Protein AF-0000000083541142 (afdb_homodimer)

Organism: Scyliorhinus torazame (NCBI:txid75743)

InterPro domains:
  IPR029058 Alpha/Beta hydrolase fold [G3DSA:3.40.50.1820] (1-110)
  IPR029058 Alpha/Beta hydrolase fold [SSF53474] (18-108)
  IPR052382 Mitochondrial ABHD10 acyl-protein thioesterase [PTHR16138] (1-111)

Radius of gyration: 18.17 Å; Cα contacts (8 Å, |Δi|>4): 364; chains: 2; bounding box: 51×53×47 Å

Sequence (226 aa):
VQKEIKTNGEWYIPNSHKDAGFYKIPYTFIKDAENYCLLHGAIPVTCPVRLIHGLKDEHIPWQISLKVAEVVISKDVDIILCKNSEHRMSDKDDIKLIVNLIDDLIDKLTKLAVQKEIKTNGEWYIPNSHKDAGFYKIPYTFIKDAENYCLLHGAIPVTCPVRLIHGLKDEHIPWQISLKVAEVVISKDVDIILCKNSEHRMSDKDDIKLIVNLIDDLIDKLTKLA

pLDDT: mean 72.2, std 20.35, range [25.8, 95.44]

Foldseek 3Di:
DPPPLPQLQFWFDQDPDPVGGGDGDGVCNLVVVVVDCPLVAAAADAAATEGEEECAAPRHHLCSLVSNQVRYPHPRYDYHYHDHAYRNLPDPVSVVVVVVVVVVSVVRSVVVD/DPPPLPQLQFWFDQDPDPVGGGDGDGVVNLVVVVVDCPLVAAAADAAATEGEEECAAPSHHLCSLVSNQVRYPHPRYDYHYHDHAYRNLPDPVSVVVVVVVVVVSVVRSVVVD

Nearest PDB structures (foldseek):
  6ny9-assembly1_B  TM=6.502E-01  e=1.593E-10  Mus musculus
  3llc-assembly1_A  TM=6.493E-01  e=3.562E-05  Allorhizobium ampelinum S4
  7q4j-assembly1_A  TM=6.351E-01  e=5.382E-04  Thermoanaerobacter thermohydrosulfuricus
  6eic-assembly1_C  TM=6.913E-01  e=3.011E-03  Mycobacterium tuberculosis H37Rv
  7q4h-assembly1_B  TM=6.414E-01  e=2.024E-03  Thermoanaerobacter thermohydrosulfuricus

Secondary structure (DSSP, 8-state):
-----------BEE-SSSS--EE---HHHHHHHHHSTTTTS-B---S-EEEEEETT-SSS-THHHHHHHHHBS-S-EEEEEETT--SS--SHHHHHHHHHHHHHHHHHHHHH-/-----------BEE-SS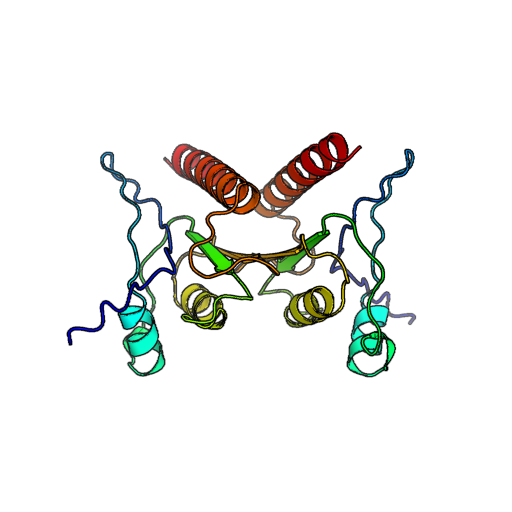SS--EE---HHHHHHHHHSGGGGS-B---S-EEEEEETT-SSS-THHHHHHHHHBS-S-EEEEEETT--TT--SHHHHHHHHHHHHHHHHHHHHH-

Structure (mmCIF, N/CA/C/O backbone):
data_AF-0000000083541142-model_v1
#
loop_
_entity.id
_entity.type
_entity.pdbx_description
1 polymer 'Peptidase S9 prolyl oligopeptidase catalytic domain-containing protein'
#
loop_
_atom_site.group_PDB
_atom_site.id
_atom_site.type_symbol
_atom_site.label_atom_id
_atom_site.label_alt_id
_atom_site.label_comp_id
_atom_site.label_asym_id
_atom_site.label_entity_id
_atom_site.label_seq_id
_atom_site.pdbx_PDB_ins_code
_atom_site.Cartn_x
_atom_site.Cartn_y
_atom_site.Cartn_z
_atom_site.occupancy
_atom_site.B_iso_or_equiv
_atom_site.auth_seq_id
_atom_site.auth_comp_id
_atom_site.auth_asym_id
_atom_site.auth_atom_id
_atom_site.pdbx_PDB_model_num
ATOM 1 N N . VAL A 1 1 ? -24.078 -27.703 4.691 1 25.8 1 VAL A N 1
ATOM 2 C CA . VAL A 1 1 ? -24.062 -26.297 4.293 1 25.8 1 VAL A CA 1
ATOM 3 C C . VAL A 1 1 ? -22.641 -25.891 3.91 1 25.8 1 VAL A C 1
ATOM 5 O O . VAL A 1 1 ? -21.75 -25.906 4.746 1 25.8 1 VAL A O 1
ATOM 8 N N . GLN A 1 2 ? -22.062 -26.109 2.639 1 26.56 2 GLN A N 1
ATOM 9 C CA . GLN A 1 2 ? -20.734 -25.953 2.045 1 26.56 2 GLN A CA 1
ATOM 10 C C . GLN A 1 2 ? -20.328 -24.484 2.002 1 26.56 2 GLN A C 1
ATOM 12 O O . GLN A 1 2 ? -20.984 -23.672 1.354 1 26.56 2 GLN A O 1
ATOM 17 N N . LYS A 1 3 ? -20 -24.016 3.146 1 31.12 3 LYS A N 1
ATOM 18 C CA . LYS A 1 3 ? -19.641 -22.609 3.33 1 31.12 3 LYS A CA 1
ATOM 19 C C . LYS A 1 3 ? -18.672 -22.141 2.25 1 31.12 3 LYS A C 1
ATOM 21 O O . LYS A 1 3 ? -17.594 -22.719 2.082 1 31.12 3 LYS A O 1
ATOM 26 N N . GLU A 1 4 ? -19.203 -21.625 1.204 1 31.72 4 GLU A N 1
ATOM 27 C CA . GLU A 1 4 ? -18.484 -20.969 0.122 1 31.72 4 GLU A CA 1
ATOM 28 C C . GLU A 1 4 ? -17.469 -19.953 0.667 1 31.72 4 GLU A C 1
ATOM 30 O O . GLU A 1 4 ? -17.844 -18.953 1.276 1 31.72 4 GLU A O 1
ATOM 35 N N . ILE A 1 5 ? -16.484 -20.438 1.33 1 33.25 5 ILE A N 1
ATOM 36 C CA . ILE A 1 5 ? -15.414 -19.531 1.713 1 33.25 5 ILE A CA 1
ATOM 37 C C . ILE A 1 5 ? -15.039 -18.656 0.525 1 33.25 5 ILE A C 1
ATOM 39 O O . ILE A 1 5 ? -14.508 -19.141 -0.475 1 33.25 5 ILE A O 1
ATOM 43 N N . LYS A 1 6 ? -15.82 -17.703 0.133 1 35.28 6 LYS A N 1
ATOM 44 C CA . LYS A 1 6 ? -15.508 -16.656 -0.837 1 35.28 6 LYS A CA 1
ATOM 45 C C . LYS A 1 6 ? -14.164 -16 -0.527 1 35.28 6 LYS A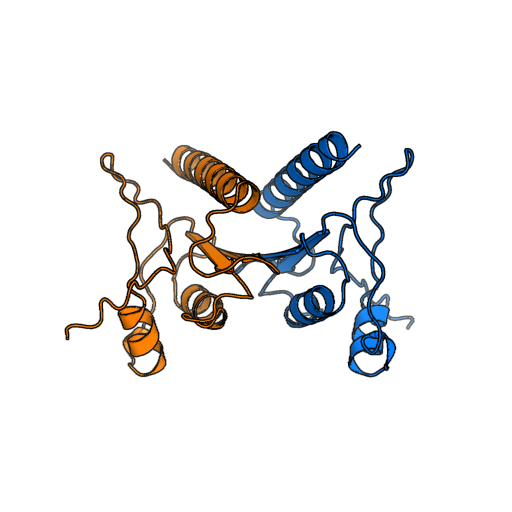 C 1
ATOM 47 O O . LYS A 1 6 ? -14 -15.375 0.521 1 35.28 6 LYS A O 1
ATOM 52 N N . THR A 1 7 ? -13.062 -16.703 -0.798 1 41.06 7 THR A N 1
ATOM 53 C CA . THR A 1 7 ? -11.688 -16.25 -0.604 1 41.06 7 THR A CA 1
ATOM 54 C C . THR A 1 7 ? -11.414 -14.977 -1.393 1 41.06 7 THR A C 1
ATOM 56 O O . THR A 1 7 ? -11.328 -15.008 -2.623 1 41.06 7 THR A O 1
ATOM 59 N N . ASN A 1 8 ? -12.062 -13.891 -1.048 1 42.62 8 ASN A N 1
ATOM 60 C CA . ASN A 1 8 ? -12.133 -12.664 -1.831 1 42.62 8 ASN A CA 1
ATOM 61 C C . ASN A 1 8 ? -10.781 -11.961 -1.893 1 42.62 8 ASN A C 1
ATOM 63 O O . ASN A 1 8 ? -10.672 -10.867 -2.438 1 42.62 8 ASN A O 1
ATOM 67 N N . GLY A 1 9 ? -9.844 -12.211 -0.994 1 40.19 9 GLY A N 1
ATOM 68 C CA . GLY A 1 9 ? -8.648 -11.422 -1.21 1 40.19 9 GLY A CA 1
ATOM 69 C C . GLY A 1 9 ? -7.918 -11.773 -2.492 1 40.19 9 GLY A C 1
ATOM 70 O O . GLY A 1 9 ? -7.57 -12.938 -2.713 1 40.19 9 GLY A O 1
ATOM 71 N N . GLU A 1 10 ? -8.266 -11.188 -3.607 1 44.69 10 GLU A N 1
ATOM 72 C CA . GLU A 1 10 ? -7.645 -11.508 -4.891 1 44.69 10 GLU A CA 1
ATOM 73 C C . GLU A 1 10 ? -6.223 -10.969 -4.969 1 44.69 10 GLU A C 1
ATOM 75 O O . GLU A 1 10 ? -5.953 -9.844 -4.527 1 44.69 10 GLU A O 1
ATOM 80 N N . TRP A 1 11 ? -5.195 -11.836 -4.859 1 47.84 11 TRP A N 1
ATOM 81 C CA . TRP A 1 11 ? -3.842 -11.461 -5.242 1 47.84 11 TRP A CA 1
ATOM 82 C C . TRP A 1 11 ? -3.611 -11.688 -6.73 1 47.84 11 TRP A C 1
ATOM 84 O O . TRP A 1 11 ? -4.027 -12.711 -7.277 1 47.84 11 TRP A O 1
ATOM 94 N N . TYR A 1 12 ? -3.365 -10.539 -7.418 1 48.62 12 TYR A N 1
ATOM 95 C CA . TYR A 1 12 ? -3.156 -10.633 -8.859 1 48.62 12 TYR A CA 1
ATOM 96 C C . TYR A 1 12 ? -1.669 -10.641 -9.195 1 48.62 12 TYR A C 1
ATOM 98 O O . TYR A 1 12 ? -0.915 -9.789 -8.719 1 48.62 12 TYR A O 1
ATOM 106 N N . ILE A 1 13 ? -1.197 -11.805 -9.562 1 48 13 ILE A N 1
ATOM 107 C CA . ILE A 1 13 ? 0.15 -11.867 -10.117 1 48 13 ILE A CA 1
ATOM 108 C C . ILE A 1 13 ? 0.076 -12.016 -11.633 1 48 13 ILE A C 1
ATOM 110 O O . ILE A 1 13 ? -0.493 -12.984 -12.148 1 48 13 ILE A O 1
ATOM 114 N N . PRO A 1 14 ? 0.468 -10.859 -12.359 1 50.22 14 PRO A N 1
ATOM 115 C CA . PRO A 1 14 ? 0.473 -11 -13.812 1 50.22 14 PRO A CA 1
ATOM 116 C C . PRO A 1 14 ? 1.423 -12.094 -14.297 1 50.22 14 PRO A C 1
ATOM 118 O O . PRO A 1 14 ? 2.479 -12.312 -13.695 1 50.22 14 PRO A O 1
ATOM 121 N N . ASN A 1 15 ? 0.786 -13.055 -14.953 1 47.41 15 ASN A N 1
ATOM 122 C CA . ASN A 1 15 ? 1.633 -14.078 -15.57 1 47.41 15 ASN A CA 1
ATOM 123 C C . ASN A 1 15 ? 2.027 -13.688 -16.984 1 47.41 15 ASN A C 1
ATOM 125 O O . ASN A 1 15 ? 1.317 -12.93 -17.656 1 47.41 15 ASN A O 1
ATOM 129 N N . SER A 1 16 ? 3.326 -13.664 -17.25 1 44.91 16 SER A N 1
ATOM 130 C CA . SER A 1 16 ? 3.922 -13.305 -18.547 1 44.91 16 SER A CA 1
ATOM 131 C C . SER A 1 16 ? 3.201 -13.992 -19.703 1 44.91 16 SER A C 1
ATOM 133 O O . SER A 1 16 ? 3.418 -13.648 -20.859 1 44.91 16 SER A O 1
ATOM 135 N N . HIS A 1 17 ? 2.623 -15.086 -19.516 1 44.34 17 HIS A N 1
ATOM 136 C CA . HIS A 1 17 ? 2.189 -15.742 -20.734 1 44.34 17 HIS A CA 1
ATOM 137 C C . HIS A 1 17 ? 0.929 -15.094 -21.297 1 44.34 17 HIS A C 1
ATOM 139 O O . HIS A 1 17 ? 0.159 -14.484 -20.547 1 44.34 17 HIS A O 1
ATOM 145 N N . LYS A 1 18 ? 0.799 -15.016 -22.703 1 46.34 18 LYS A N 1
ATOM 146 C CA . LYS A 1 18 ? -0.238 -14.5 -23.594 1 46.34 18 LYS A CA 1
ATOM 147 C C . LYS A 1 18 ? -1.616 -14.602 -22.953 1 46.34 18 LYS A C 1
ATOM 149 O O . LYS A 1 18 ? -2.447 -13.703 -23.094 1 46.34 18 LYS A O 1
ATOM 154 N N . ASP A 1 19 ? -2.072 -15.625 -22.516 1 44 19 ASP A N 1
ATOM 155 C CA . ASP A 1 19 ? -3.334 -15.859 -21.812 1 44 19 ASP A CA 1
ATOM 156 C C . ASP A 1 19 ? -3.236 -15.445 -20.344 1 44 19 ASP A C 1
ATOM 158 O O . ASP A 1 19 ? -3.125 -16.297 -19.469 1 44 19 ASP A O 1
ATOM 162 N N . ALA A 1 20 ? -2.6 -14.406 -20.047 1 47.41 20 ALA A N 1
ATOM 163 C CA . ALA A 1 20 ? -1.908 -13.977 -18.828 1 47.41 20 ALA A CA 1
ATOM 164 C C . ALA A 1 20 ? -2.895 -13.758 -17.688 1 47.41 20 ALA A C 1
ATOM 166 O O . ALA A 1 20 ? -3.605 -12.75 -17.656 1 47.41 20 ALA A O 1
ATOM 167 N N . GLY A 1 21 ? -3.52 -14.742 -17.297 1 47.22 21 GLY A N 1
ATOM 168 C CA . GLY A 1 21 ? -4.414 -14.734 -16.156 1 47.22 21 GLY A CA 1
ATOM 169 C C . GLY A 1 21 ? -3.703 -14.43 -14.844 1 47.22 21 GLY A C 1
ATOM 170 O O . GLY A 1 21 ? -2.477 -14.305 -14.812 1 47.22 21 GLY A O 1
ATOM 171 N N . PHE A 1 22 ? -4.34 -13.703 -14.016 1 50.22 22 PHE A N 1
ATOM 172 C CA . PHE A 1 22 ? -3.895 -13.461 -12.648 1 50.22 22 PHE A CA 1
ATOM 173 C C . PHE A 1 22 ? -3.938 -14.742 -11.836 1 50.22 22 PHE A C 1
ATOM 175 O O . PHE A 1 22 ? -4.805 -15.594 -12.047 1 50.22 22 PHE A O 1
ATOM 182 N N . TYR A 1 23 ? -2.717 -15.25 -11.422 1 48.31 23 TYR A N 1
ATOM 183 C CA . TYR A 1 23 ? -2.75 -16.359 -10.477 1 48.31 23 TYR A CA 1
ATOM 184 C C . TYR A 1 23 ? -3.322 -15.922 -9.133 1 48.31 23 TYR A C 1
ATOM 186 O O . TYR A 1 23 ? -2.936 -14.875 -8.602 1 48.31 23 TYR A O 1
ATOM 194 N N . LYS A 1 24 ? -4.465 -16.391 -8.875 1 53.22 24 LYS A N 1
ATOM 195 C CA . LYS A 1 24 ? -5.086 -16.125 -7.582 1 53.22 24 LYS A CA 1
ATOM 196 C C . LYS A 1 24 ? -4.551 -17.078 -6.516 1 53.22 24 LYS A C 1
ATOM 198 O O . LYS A 1 24 ? -4.43 -18.281 -6.75 1 53.22 24 LYS A O 1
ATOM 203 N N . ILE A 1 25 ? -3.818 -16.594 -5.555 1 57.03 25 ILE A N 1
ATOM 204 C CA . ILE A 1 25 ? -3.422 -17.422 -4.422 1 57.03 25 ILE A CA 1
ATOM 205 C C . ILE A 1 25 ? -4.594 -17.562 -3.453 1 57.03 25 ILE A C 1
ATOM 207 O O . ILE A 1 25 ? -5.082 -16.578 -2.91 1 57.03 25 ILE A O 1
ATOM 211 N N . PRO A 1 26 ? -5.137 -18.75 -3.43 1 56.12 26 PRO A N 1
ATOM 212 C CA . PRO A 1 26 ? -6.254 -18.938 -2.5 1 56.12 26 PRO A CA 1
ATOM 213 C C . PRO A 1 26 ? -5.871 -18.625 -1.053 1 56.12 26 PRO A C 1
ATOM 215 O O . PRO A 1 26 ? -4.734 -18.875 -0.646 1 56.12 26 PRO A O 1
ATOM 218 N N . TYR A 1 27 ? -6.859 -18.078 -0.339 1 58.72 27 TYR A N 1
ATOM 219 C CA . TYR A 1 27 ? -6.684 -17.766 1.075 1 58.72 27 TYR A CA 1
ATOM 220 C C . TYR A 1 27 ? -6.273 -19.016 1.859 1 58.72 27 TYR A C 1
ATOM 222 O O . TYR A 1 27 ? -5.426 -18.938 2.75 1 58.72 27 TYR A O 1
ATOM 230 N N . THR A 1 28 ? -6.977 -20.109 1.521 1 60.06 28 THR A N 1
ATOM 231 C CA . THR A 1 28 ? -6.645 -21.344 2.223 1 60.06 28 THR A CA 1
ATOM 232 C C . THR A 1 28 ? -5.152 -21.641 2.117 1 60.06 28 THR A C 1
ATOM 234 O O . THR A 1 28 ? -4.559 -22.203 3.041 1 60.06 28 THR A O 1
ATOM 237 N N . PHE A 1 29 ? -4.676 -21.328 0.965 1 60.31 29 PHE A N 1
ATOM 238 C CA . PHE A 1 29 ? -3.244 -21.531 0.779 1 60.31 29 PHE A CA 1
ATOM 239 C C . PHE A 1 29 ? -2.445 -20.703 1.776 1 60.31 29 PHE A C 1
ATOM 241 O O . PHE A 1 29 ? -1.469 -21.188 2.352 1 60.31 29 PHE A O 1
ATOM 248 N N . ILE A 1 30 ? -2.986 -19.562 1.962 1 58.91 30 ILE A N 1
ATOM 249 C CA . ILE A 1 30 ? -2.281 -18.641 2.85 1 58.91 30 ILE A CA 1
ATOM 250 C C . ILE A 1 30 ? -2.459 -19.094 4.301 1 58.91 30 ILE A C 1
ATOM 252 O O . ILE A 1 30 ? -1.504 -19.094 5.078 1 58.91 30 ILE A O 1
ATOM 256 N N . LYS A 1 31 ? -3.664 -19.406 4.668 1 58.97 31 LYS A N 1
ATOM 257 C CA . LYS A 1 31 ? -3.93 -19.875 6.02 1 58.97 31 LYS A CA 1
ATOM 258 C C . LYS A 1 31 ? -3.104 -21.125 6.336 1 58.97 31 LYS A C 1
ATOM 260 O O . LYS A 1 31 ? -2.559 -21.25 7.434 1 58.97 31 LYS A O 1
ATOM 265 N N . ASP A 1 32 ? -3.361 -21.969 5.379 1 56.78 32 ASP A N 1
ATOM 266 C CA . ASP A 1 32 ? -2.588 -23.188 5.559 1 56.78 32 ASP A CA 1
ATOM 267 C C . ASP A 1 32 ? -1.093 -22.891 5.629 1 56.78 32 ASP A C 1
ATOM 269 O O . ASP A 1 32 ? -0.354 -23.562 6.355 1 56.78 32 ASP A O 1
ATOM 273 N N . ALA A 1 33 ? -0.732 -21.875 4.855 1 52.5 33 ALA A N 1
ATOM 274 C CA . ALA A 1 33 ? 0.677 -21.484 4.887 1 52.5 33 ALA A CA 1
ATOM 275 C C . ALA A 1 33 ? 1.074 -20.969 6.266 1 52.5 33 ALA A C 1
ATOM 277 O O . ALA A 1 33 ? 2.199 -21.203 6.723 1 52.5 33 ALA A O 1
ATOM 278 N N . GLU A 1 34 ? 0.205 -20.188 6.871 1 52.06 34 GLU A N 1
ATOM 279 C CA . GLU A 1 34 ? 0.498 -19.734 8.227 1 52.06 34 GLU A CA 1
ATOM 280 C C . GLU A 1 34 ? 0.737 -20.922 9.164 1 52.06 34 GLU A C 1
ATOM 282 O O . GLU A 1 34 ? 1.579 -20.844 10.062 1 52.06 34 GLU A O 1
ATOM 287 N N . ASN A 1 35 ? -0.169 -21.828 9.086 1 49.16 35 ASN A N 1
ATOM 288 C CA . ASN A 1 35 ? -0.03 -23.031 9.906 1 49.16 35 ASN A CA 1
ATOM 289 C C . ASN A 1 35 ? 0.996 -24 9.32 1 49.16 35 ASN A C 1
ATOM 291 O O . ASN A 1 35 ? 1.531 -24.844 10.031 1 49.16 35 ASN A O 1
ATOM 295 N N . TYR A 1 36 ? 0.91 -24.219 7.996 1 43.62 36 TYR A N 1
ATOM 296 C CA . TYR A 1 36 ? 1.842 -25.156 7.367 1 43.62 36 TYR A CA 1
ATOM 297 C C . TYR A 1 36 ? 3.08 -24.422 6.859 1 43.62 36 TYR A C 1
ATOM 299 O O . TYR A 1 36 ? 3.047 -23.203 6.645 1 43.62 36 TYR A O 1
ATOM 307 N N . CYS A 1 37 ? 4.23 -25.172 6.859 1 44 37 CYS A N 1
ATOM 308 C CA . CYS A 1 37 ? 5.57 -24.984 6.312 1 44 37 CYS A CA 1
ATOM 309 C C . CYS A 1 37 ? 5.5 -24.406 4.902 1 44 37 CYS A C 1
ATOM 311 O O . CYS A 1 37 ? 6.531 -24.234 4.246 1 44 37 CYS A O 1
ATOM 313 N N . LEU A 1 38 ? 4.32 -24.406 4.344 1 42.84 38 LEU A N 1
ATOM 314 C CA . LEU A 1 38 ? 4.477 -23.984 2.955 1 42.84 38 LEU A CA 1
ATOM 315 C C . LEU A 1 38 ? 5.059 -22.578 2.881 1 42.84 38 LEU A C 1
ATOM 317 O O . LEU A 1 38 ? 5.871 -22.281 2 1 42.84 38 LEU A O 1
ATOM 321 N N . LEU A 1 39 ? 4.586 -21.641 3.826 1 51.34 39 LEU A N 1
ATOM 322 C CA . LEU A 1 39 ? 5.418 -20.438 3.877 1 51.34 39 LEU A CA 1
ATOM 323 C C . LEU A 1 39 ? 6.828 -20.781 4.355 1 51.34 39 LEU A C 1
ATOM 325 O O . LEU A 1 39 ? 7.672 -19.891 4.492 1 51.34 39 LEU A O 1
ATOM 329 N N . HIS A 1 40 ? 6.941 -22.016 4.785 1 55.16 40 HIS A N 1
ATOM 330 C CA . HIS A 1 40 ? 8.305 -22.438 5.094 1 55.16 40 HIS A CA 1
ATOM 331 C C . HIS A 1 40 ? 9.18 -22.422 3.848 1 55.16 40 HIS A C 1
ATOM 333 O O . HIS A 1 40 ? 10.406 -22.5 3.947 1 55.16 40 HIS A O 1
ATOM 339 N N . GLY A 1 41 ? 8.414 -22.312 2.721 1 62.12 41 GLY A N 1
ATOM 340 C CA . GLY A 1 41 ? 9.32 -22.156 1.596 1 62.12 41 GLY A CA 1
ATOM 341 C C . GLY A 1 41 ? 9.023 -20.906 0.773 1 62.12 41 GLY A C 1
ATOM 342 O O . GLY A 1 41 ? 7.992 -20.266 0.962 1 62.12 41 GLY A O 1
ATOM 343 N N . ALA A 1 42 ? 9.984 -20.562 0.139 1 75.38 42 ALA A N 1
ATOM 344 C CA . ALA A 1 42 ? 9.914 -19.422 -0.775 1 75.38 42 ALA A CA 1
ATOM 345 C C . ALA A 1 42 ? 8.906 -19.688 -1.893 1 75.38 42 ALA A C 1
ATOM 347 O O . ALA A 1 42 ? 8.773 -20.812 -2.367 1 75.38 42 ALA A O 1
ATOM 348 N N . ILE A 1 43 ? 7.801 -18.812 -2.066 1 75.38 43 ILE A N 1
ATOM 349 C CA . ILE A 1 43 ? 6.941 -18.828 -3.244 1 75.38 43 ILE A CA 1
ATOM 350 C C . ILE A 1 43 ? 7.734 -18.391 -4.469 1 75.38 43 ILE A C 1
ATOM 352 O O . ILE A 1 43 ? 8.18 -17.234 -4.543 1 75.38 43 ILE A O 1
ATOM 356 N N . PRO A 1 44 ? 7.84 -19.266 -5.398 1 78.12 44 PRO A N 1
ATOM 357 C CA . PRO A 1 44 ? 8.758 -18.984 -6.504 1 78.12 44 PRO A CA 1
ATOM 358 C C . PRO A 1 44 ? 8.164 -18.031 -7.543 1 78.12 44 PRO A C 1
ATOM 360 O O . PRO A 1 44 ? 8.031 -18.391 -8.711 1 78.12 44 PRO A O 1
ATOM 363 N N . VAL A 1 45 ? 7.652 -17 -7.203 1 76.94 45 VAL A N 1
ATOM 364 C CA . VAL A 1 45 ? 7.223 -15.898 -8.062 1 76.94 45 VAL A CA 1
ATOM 365 C C . VAL A 1 45 ? 8.336 -14.859 -8.172 1 76.94 45 VAL A C 1
ATOM 367 O O . VAL A 1 45 ? 8.812 -14.352 -7.152 1 76.94 45 VAL A O 1
ATOM 370 N N . THR A 1 46 ? 8.75 -14.578 -9.43 1 82.88 46 THR A N 1
ATOM 371 C CA . THR A 1 46 ? 9.883 -13.672 -9.609 1 82.88 46 THR A CA 1
ATOM 372 C C . THR A 1 46 ? 9.445 -12.398 -10.32 1 82.88 46 THR A C 1
ATOM 374 O O . THR A 1 46 ? 10.211 -11.438 -10.406 1 82.88 46 THR A O 1
ATOM 377 N N . CYS A 1 47 ? 8.25 -12.359 -10.836 1 82.38 47 CYS A N 1
ATOM 378 C CA . CYS A 1 47 ? 7.73 -11.188 -11.539 1 82.38 47 CYS A CA 1
ATOM 379 C C . CYS A 1 47 ? 7.219 -10.141 -10.547 1 82.38 47 CYS A C 1
ATOM 381 O O . CYS A 1 47 ? 7.141 -10.406 -9.352 1 82.38 47 CYS A O 1
ATOM 383 N N . PRO A 1 48 ? 7.004 -8.883 -11.008 1 88.19 48 PRO A N 1
ATOM 384 C CA . PRO A 1 48 ? 6.414 -7.855 -10.141 1 88.19 48 PRO A CA 1
ATOM 385 C C . PRO A 1 48 ? 5.074 -8.289 -9.547 1 88.19 48 PRO A C 1
ATOM 387 O O . PRO A 1 48 ? 4.254 -8.891 -10.242 1 88.19 48 PRO A O 1
ATOM 390 N N . VAL A 1 49 ? 4.836 -8.047 -8.305 1 87.31 49 VAL A N 1
ATOM 391 C CA . VAL A 1 49 ? 3.635 -8.438 -7.574 1 87.31 49 VAL A CA 1
ATOM 392 C C . VAL A 1 49 ? 3.047 -7.227 -6.855 1 87.31 49 VAL A C 1
ATOM 394 O O . VAL A 1 49 ? 3.781 -6.426 -6.273 1 87.31 49 VAL A O 1
ATOM 397 N N . ARG A 1 50 ? 1.764 -7.027 -6.969 1 91.19 50 ARG A N 1
ATOM 398 C CA . ARG A 1 50 ? 1.009 -6.062 -6.176 1 91.19 50 ARG A CA 1
ATOM 399 C C . ARG A 1 50 ? -0.057 -6.758 -5.336 1 91.19 50 ARG A C 1
ATOM 401 O O . ARG A 1 50 ? -0.869 -7.52 -5.863 1 91.19 50 ARG A O 1
ATOM 408 N N . LEU A 1 51 ? 0.025 -6.566 -3.996 1 90.06 51 LEU A N 1
ATOM 409 C CA . LEU A 1 51 ? -0.953 -7.086 -3.045 1 90.06 51 LEU A CA 1
ATOM 410 C C . LEU A 1 51 ? -1.861 -5.969 -2.539 1 90.06 51 LEU A C 1
ATOM 412 O O . LEU A 1 51 ? -1.382 -4.969 -2.004 1 90.06 51 LEU A O 1
ATOM 416 N N . ILE A 1 52 ? -3.145 -6.082 -2.762 1 92.5 52 ILE A N 1
ATOM 417 C CA . ILE A 1 52 ? -4.117 -5.074 -2.348 1 92.5 52 ILE A CA 1
ATOM 418 C C . ILE A 1 52 ? -5.055 -5.664 -1.297 1 92.5 52 ILE A C 1
ATOM 420 O O . ILE A 1 52 ? -5.586 -6.762 -1.478 1 92.5 52 ILE A O 1
ATOM 424 N N . HIS A 1 53 ? -5.305 -5.004 -0.145 1 91.56 53 HIS A N 1
ATOM 425 C CA . HIS A 1 53 ? -6.129 -5.488 0.958 1 91.56 53 HIS A CA 1
ATOM 426 C C . HIS A 1 53 ? -6.887 -4.344 1.62 1 91.56 53 HIS A C 1
ATOM 428 O O . HIS A 1 53 ? -6.328 -3.262 1.829 1 91.56 53 HIS A O 1
ATOM 434 N N . GLY A 1 54 ? -8.141 -4.551 1.862 1 93.75 54 GLY A N 1
ATOM 435 C CA . GLY A 1 54 ? -8.891 -3.6 2.672 1 93.75 54 GLY A CA 1
ATOM 436 C C . GLY A 1 54 ? -8.656 -3.775 4.16 1 93.75 54 GLY A C 1
ATOM 437 O O . GLY A 1 54 ? -8.742 -4.891 4.68 1 93.75 54 GLY A O 1
ATOM 438 N N . LEU A 1 55 ? -8.406 -2.672 4.848 1 94.38 55 LEU A N 1
ATOM 439 C CA . LEU A 1 55 ? -8.18 -2.748 6.289 1 94.38 55 LEU A CA 1
ATOM 440 C C . LEU A 1 55 ? -9.484 -3.041 7.027 1 94.38 55 LEU A C 1
ATOM 442 O O . LEU A 1 55 ? -9.469 -3.471 8.18 1 94.38 55 LEU A O 1
ATOM 446 N N . LYS A 1 56 ? -10.602 -2.902 6.355 1 93.88 56 LYS A N 1
ATOM 447 C CA . LYS A 1 56 ? -11.891 -3.213 6.957 1 93.88 56 LYS A CA 1
ATOM 448 C C . LYS A 1 56 ? -12.414 -4.566 6.48 1 93.88 56 LYS A C 1
ATOM 450 O O . LYS A 1 56 ? -13.602 -4.859 6.605 1 93.88 56 LYS A O 1
ATOM 455 N N . ASP A 1 57 ? -11.57 -5.328 5.828 1 88.94 57 ASP A N 1
ATOM 456 C CA . ASP A 1 57 ? -11.938 -6.699 5.492 1 88.94 57 ASP A CA 1
ATOM 457 C C . ASP A 1 57 ? -12.195 -7.523 6.75 1 88.94 57 ASP A C 1
ATOM 459 O O . ASP A 1 57 ? -11.273 -7.797 7.52 1 88.94 57 ASP A O 1
ATOM 463 N N . GLU A 1 58 ? -13.344 -7.926 7.023 1 89 58 GLU A N 1
ATOM 464 C CA . GLU A 1 58 ? -13.727 -8.656 8.227 1 89 58 GLU A CA 1
ATOM 465 C C . GLU A 1 58 ? -13.57 -10.156 8.031 1 89 58 GLU A C 1
ATOM 467 O O . GLU A 1 58 ? -13.695 -10.93 8.984 1 89 58 GLU A O 1
ATOM 472 N N . HIS A 1 59 ? -13.273 -10.609 6.855 1 81.62 59 HIS A N 1
ATOM 473 C CA . HIS A 1 59 ? -13.227 -12.031 6.527 1 81.62 59 HIS A CA 1
ATOM 474 C C . HIS A 1 59 ? -11.789 -12.531 6.438 1 81.62 59 HIS A C 1
ATOM 476 O O . HIS A 1 59 ? -11.492 -13.656 6.836 1 81.62 59 HIS A O 1
ATOM 482 N N . ILE A 1 60 ? -10.906 -11.711 5.844 1 80.12 60 ILE A N 1
ATOM 483 C CA . ILE A 1 60 ? -9.5 -12.055 5.668 1 80.12 60 ILE A CA 1
ATOM 484 C C . ILE A 1 60 ? -8.625 -11.016 6.359 1 80.12 60 ILE A C 1
ATOM 486 O O . ILE A 1 60 ? -8.703 -9.82 6.047 1 80.12 60 ILE A O 1
ATOM 490 N N . PRO A 1 61 ? -7.828 -11.484 7.332 1 86.25 61 PRO A N 1
ATOM 491 C CA . PRO A 1 61 ? -6.93 -10.531 7.988 1 86.25 61 PRO A CA 1
ATOM 492 C C . PRO A 1 61 ? -5.902 -9.93 7.027 1 86.25 61 PRO A C 1
ATOM 494 O O . PRO A 1 61 ? -5.285 -10.664 6.246 1 86.25 61 PRO A O 1
ATOM 497 N N . TRP A 1 62 ? -5.707 -8.609 7.07 1 87.88 62 TRP A N 1
ATOM 498 C CA . TRP A 1 62 ? -4.812 -7.922 6.145 1 87.88 62 TRP A CA 1
ATOM 499 C C . TRP A 1 62 ? -3.361 -8.32 6.395 1 87.88 62 TRP A C 1
ATOM 501 O O . TRP A 1 62 ? -2.514 -8.18 5.508 1 87.88 62 TRP A O 1
ATOM 511 N N . GLN A 1 63 ? -3.021 -8.891 7.496 1 89.31 63 GLN A N 1
ATOM 512 C CA . GLN A 1 63 ? -1.668 -9.305 7.844 1 89.31 63 GLN A CA 1
ATOM 513 C C . GLN A 1 63 ? -1.193 -10.438 6.93 1 89.31 63 GLN A C 1
ATOM 515 O O . GLN A 1 63 ? 0.011 -10.648 6.77 1 89.31 63 GLN A O 1
ATOM 520 N N . ILE A 1 64 ? -2.076 -11.164 6.336 1 84.38 64 ILE A N 1
ATOM 521 C CA . ILE A 1 64 ? -1.723 -12.227 5.41 1 84.38 64 ILE A CA 1
ATOM 522 C C . ILE A 1 64 ? -0.935 -11.656 4.234 1 84.38 64 ILE A C 1
ATOM 524 O O . ILE A 1 64 ? -0.012 -12.297 3.727 1 84.38 64 ILE A O 1
ATOM 528 N N . SER A 1 65 ? -1.309 -10.414 3.77 1 88.19 65 SER A N 1
ATOM 529 C CA . SER A 1 65 ? -0.577 -9.781 2.68 1 88.19 65 SER A CA 1
ATOM 530 C C . SER A 1 65 ? 0.885 -9.555 3.051 1 88.19 65 SER A C 1
ATOM 532 O O . SER A 1 65 ? 1.776 -9.719 2.215 1 88.19 65 SER A O 1
ATOM 534 N N . LEU A 1 66 ? 1.164 -9.211 4.316 1 90 66 LEU A N 1
ATOM 535 C CA . LEU A 1 66 ? 2.533 -9.023 4.789 1 90 66 LEU A CA 1
ATOM 536 C C . LEU A 1 66 ? 3.287 -10.352 4.785 1 90 66 LEU A C 1
ATOM 538 O O . LEU A 1 66 ? 4.445 -10.406 4.367 1 90 66 LEU A O 1
ATOM 542 N N . LYS A 1 67 ? 2.635 -11.367 5.168 1 86.69 67 LYS A N 1
ATOM 543 C CA . LYS A 1 67 ? 3.248 -12.695 5.195 1 86.69 67 LYS A CA 1
ATOM 544 C C . LYS A 1 67 ? 3.568 -13.18 3.787 1 86.69 67 LYS A C 1
ATOM 546 O O . LYS A 1 67 ? 4.641 -13.742 3.547 1 86.69 67 LYS A O 1
ATOM 551 N N . VAL A 1 68 ? 2.639 -12.992 2.846 1 84.88 68 VAL A N 1
ATOM 552 C CA . VAL A 1 68 ? 2.859 -13.383 1.458 1 84.88 68 VAL A CA 1
ATOM 553 C C . VAL A 1 68 ? 4.07 -12.641 0.898 1 84.88 68 VAL A C 1
ATOM 555 O O . VAL A 1 68 ? 4.938 -13.242 0.264 1 84.88 68 VAL A O 1
ATOM 558 N N . ALA A 1 69 ? 4.125 -11.328 1.153 1 90.25 69 ALA A N 1
ATOM 559 C CA . ALA A 1 69 ? 5.234 -10.523 0.652 1 90.25 69 ALA A CA 1
ATOM 560 C C . ALA A 1 69 ? 6.57 -11.031 1.188 1 90.25 69 ALA A C 1
ATOM 562 O O . ALA A 1 69 ? 7.586 -10.992 0.488 1 90.25 69 ALA A O 1
ATOM 563 N N . GLU A 1 70 ? 6.555 -11.461 2.371 1 89.62 70 GLU A N 1
ATOM 564 C CA . GLU A 1 70 ? 7.773 -11.953 3.014 1 89.62 70 GLU A CA 1
ATOM 565 C C . GLU A 1 70 ? 8.289 -13.211 2.326 1 89.62 70 GLU A C 1
ATOM 567 O O . GLU A 1 70 ? 9.5 -13.398 2.195 1 89.62 70 GLU A O 1
ATOM 572 N N . VAL A 1 71 ? 7.449 -14.039 1.771 1 85.25 71 VAL A N 1
ATOM 573 C CA . VAL A 1 71 ? 7.871 -15.375 1.353 1 85.25 71 VAL A CA 1
ATOM 574 C C . VAL A 1 71 ? 7.996 -15.422 -0.168 1 85.25 71 VAL A C 1
ATOM 576 O O . VAL A 1 71 ? 8.57 -16.359 -0.721 1 85.25 71 VAL A O 1
ATOM 579 N N . VAL A 1 72 ? 7.418 -14.516 -0.867 1 84.31 72 VAL A N 1
ATOM 580 C CA . VAL A 1 72 ? 7.578 -14.461 -2.316 1 84.31 72 VAL A CA 1
ATOM 581 C C . VAL A 1 72 ? 9.023 -14.117 -2.662 1 84.31 72 VAL A C 1
ATOM 583 O O . VAL A 1 72 ? 9.633 -13.242 -2.037 1 84.31 72 VAL A O 1
ATOM 586 N N . ILE A 1 73 ? 9.609 -14.773 -3.617 1 84.88 73 ILE A N 1
ATOM 587 C CA . ILE A 1 73 ? 11.008 -14.586 -4.008 1 84.88 73 ILE A CA 1
ATOM 588 C C . ILE A 1 73 ? 11.18 -13.219 -4.66 1 84.88 73 ILE A C 1
ATOM 590 O O . ILE A 1 73 ? 12.211 -12.562 -4.477 1 84.88 73 ILE A O 1
ATOM 594 N N . SER A 1 74 ? 10.203 -12.734 -5.406 1 87.69 74 SER A N 1
ATOM 595 C CA . SER A 1 74 ? 10.289 -11.453 -6.098 1 87.69 74 SER A CA 1
ATOM 596 C C . SER A 1 74 ? 10.703 -10.344 -5.148 1 87.69 74 SER A C 1
ATOM 598 O O . SER A 1 74 ? 10.234 -10.281 -4.012 1 87.69 74 SER A O 1
ATOM 600 N N . LYS A 1 75 ? 11.5 -9.469 -5.664 1 93.06 75 LYS A N 1
ATOM 601 C CA . LYS A 1 75 ? 11.914 -8.305 -4.891 1 93.06 75 LYS A CA 1
ATOM 602 C C . LYS A 1 75 ? 11.023 -7.102 -5.184 1 93.06 75 LYS A C 1
ATOM 604 O O . LYS A 1 75 ? 11.023 -6.121 -4.438 1 93.06 75 LYS A O 1
ATOM 609 N N . ASP A 1 76 ? 10.375 -7.199 -6.312 1 91.38 76 ASP A N 1
ATOM 610 C CA . ASP A 1 76 ? 9.445 -6.137 -6.707 1 91.38 76 ASP A CA 1
ATOM 611 C C . ASP A 1 76 ? 8.031 -6.441 -6.23 1 91.38 76 ASP A C 1
ATOM 613 O O . ASP A 1 76 ? 7.195 -6.906 -7.012 1 91.38 76 ASP A O 1
ATOM 617 N N . VAL A 1 77 ? 7.793 -6.223 -4.93 1 92.38 77 VAL A N 1
ATOM 618 C CA . VAL A 1 77 ? 6.5 -6.465 -4.293 1 92.38 77 VAL A CA 1
ATOM 619 C C . VAL A 1 77 ? 6.059 -5.219 -3.527 1 92.38 77 VAL A C 1
ATOM 621 O O . VAL A 1 77 ? 6.809 -4.699 -2.693 1 92.38 77 VAL A O 1
ATOM 624 N N . ASP A 1 78 ? 4.875 -4.707 -3.881 1 93.88 78 ASP A N 1
ATOM 625 C CA . ASP A 1 78 ? 4.242 -3.654 -3.092 1 93.88 78 ASP A CA 1
ATOM 626 C C . ASP A 1 78 ? 2.926 -4.137 -2.486 1 93.88 78 ASP A C 1
ATOM 628 O O . ASP A 1 78 ? 2.15 -4.832 -3.148 1 93.88 78 ASP A O 1
ATOM 632 N N . ILE A 1 79 ? 2.734 -3.812 -1.236 1 94.12 79 ILE A N 1
ATOM 633 C CA . ILE A 1 79 ? 1.479 -4.047 -0.53 1 94.12 79 ILE A CA 1
ATOM 634 C C . ILE A 1 79 ? 0.697 -2.738 -0.425 1 94.12 79 ILE A C 1
ATOM 636 O O . ILE A 1 79 ? 1.24 -1.716 0.001 1 94.12 79 ILE A O 1
ATOM 640 N N . ILE A 1 80 ? -0.529 -2.723 -0.857 1 95.19 80 ILE A N 1
ATOM 641 C CA . ILE A 1 80 ? -1.417 -1.573 -0.724 1 95.19 80 ILE A CA 1
ATOM 642 C C . ILE A 1 80 ? -2.549 -1.904 0.246 1 95.19 80 ILE A C 1
ATOM 644 O O . ILE A 1 80 ? -3.33 -2.828 0.006 1 95.19 80 ILE A O 1
ATOM 648 N N . LEU A 1 81 ? -2.598 -1.197 1.395 1 95.38 81 LEU A N 1
ATOM 649 C CA . LEU A 1 81 ? -3.66 -1.315 2.389 1 95.38 81 LEU A CA 1
ATOM 650 C C . LEU A 1 81 ? -4.605 -0.123 2.314 1 95.38 81 LEU A C 1
ATOM 652 O O . LEU A 1 81 ? -4.176 1.026 2.434 1 95.38 81 LEU A O 1
ATOM 656 N N . CYS A 1 82 ? -5.848 -0.405 2.107 1 95.06 82 CYS A N 1
ATOM 657 C CA . CYS A 1 82 ? -6.863 0.628 1.938 1 95.06 82 CYS A CA 1
ATOM 658 C C . CYS A 1 82 ? -7.711 0.772 3.195 1 95.06 82 CYS A C 1
ATOM 660 O O . CYS A 1 82 ? -8.438 -0.15 3.566 1 95.06 82 CYS A O 1
ATOM 662 N N . LYS A 1 83 ? -7.637 1.902 3.822 1 94.38 83 LYS A N 1
ATOM 663 C CA . LYS A 1 83 ? -8.195 2.135 5.152 1 94.38 83 LYS A CA 1
ATOM 664 C C . LYS A 1 83 ? -9.68 1.795 5.191 1 94.38 83 LYS A C 1
ATOM 666 O O . LYS A 1 83 ? -10.148 1.135 6.121 1 94.38 83 LYS A O 1
ATOM 671 N N . ASN A 1 84 ? -10.43 2.211 4.152 1 94.94 84 ASN A N 1
ATOM 672 C CA . ASN A 1 84 ? -11.883 2.109 4.246 1 94.94 84 ASN A CA 1
ATOM 673 C C . ASN A 1 84 ? -12.438 1.09 3.256 1 94.94 84 ASN A C 1
ATOM 675 O O . ASN A 1 84 ? -13.602 1.172 2.861 1 94.94 84 ASN A O 1
ATOM 679 N N . SER A 1 85 ? -11.625 0.199 2.818 1 93.94 85 SER A N 1
ATOM 680 C CA . SER A 1 85 ? -12.078 -0.808 1.862 1 93.94 85 SER A CA 1
ATOM 681 C C . SER A 1 85 ? -12.383 -2.131 2.557 1 93.94 85 SER A C 1
ATOM 683 O O . SER A 1 85 ? -11.672 -2.531 3.482 1 93.94 85 SER A O 1
ATOM 685 N N . GLU A 1 86 ? -13.43 -2.727 2.109 1 91.12 86 GLU A N 1
ATOM 686 C CA . GLU A 1 86 ? -13.859 -4.02 2.633 1 91.12 86 GLU A CA 1
ATOM 687 C C . GLU A 1 86 ? -13.359 -5.164 1.75 1 91.12 86 GLU A C 1
ATOM 689 O O . GLU A 1 86 ? -12.508 -4.965 0.887 1 91.12 86 GLU A O 1
ATOM 694 N N . HIS A 1 87 ? -13.875 -6.293 1.905 1 83.06 87 HIS A N 1
ATOM 695 C CA . HIS A 1 87 ? -13.375 -7.516 1.29 1 83.06 87 HIS A CA 1
ATOM 696 C C . HIS A 1 87 ? -13.523 -7.473 -0.226 1 83.06 87 HIS A C 1
ATOM 698 O O . HIS A 1 87 ? -12.602 -7.828 -0.959 1 83.06 87 HIS A O 1
ATOM 704 N N . ARG A 1 88 ? -14.609 -6.953 -0.708 1 81.56 88 ARG A N 1
ATOM 705 C CA . ARG A 1 88 ? -14.867 -7.031 -2.143 1 81.56 88 ARG A CA 1
ATOM 706 C C . ARG A 1 88 ? -14.312 -5.801 -2.861 1 81.56 88 ARG A C 1
ATOM 708 O O . ARG A 1 88 ? -14.203 -5.793 -4.09 1 81.56 88 ARG A O 1
ATOM 715 N N . MET A 1 89 ? -13.867 -4.867 -2.281 1 86.56 89 MET A N 1
ATOM 716 C CA . MET A 1 89 ? -13.289 -3.66 -2.871 1 86.56 89 MET A CA 1
ATOM 717 C C . MET A 1 89 ? -14.047 -3.25 -4.125 1 86.56 89 MET A C 1
ATOM 719 O O . MET A 1 89 ? -13.453 -3.047 -5.184 1 86.56 89 MET A O 1
ATOM 723 N N . SER A 1 90 ? -15.297 -2.955 -4.039 1 86.25 90 SER A N 1
ATOM 724 C CA . SER A 1 90 ? -16.188 -2.754 -5.18 1 86.25 90 SER A CA 1
ATOM 725 C C . SER A 1 90 ? -16.531 -1.28 -5.359 1 86.25 90 SER A C 1
ATOM 727 O O . SER A 1 90 ? -17.172 -0.902 -6.344 1 86.25 90 SER A O 1
ATOM 729 N N . ASP A 1 91 ? -16.094 -0.421 -4.547 1 89.81 91 ASP A N 1
ATOM 730 C CA . ASP A 1 91 ? -16.375 1.002 -4.715 1 89.81 91 ASP A CA 1
ATOM 731 C C . ASP A 1 91 ? -15.57 1.59 -5.871 1 89.81 91 ASP A C 1
ATOM 733 O O . ASP A 1 91 ? -14.555 1.027 -6.273 1 89.81 91 ASP A O 1
ATOM 737 N N . LYS A 1 92 ? -16.062 2.672 -6.422 1 89.88 92 LYS A N 1
ATOM 738 C CA . LYS A 1 92 ? -15.461 3.299 -7.594 1 89.88 92 LYS A CA 1
ATOM 739 C C . LYS A 1 92 ? -13.984 3.602 -7.348 1 89.88 92 LYS A C 1
ATOM 741 O O . LYS A 1 92 ? -13.148 3.398 -8.227 1 89.88 92 LYS A O 1
ATOM 746 N N . ASP A 1 93 ? -13.633 4.047 -6.133 1 88.5 93 ASP A N 1
ATOM 747 C CA . ASP A 1 93 ? -12.242 4.367 -5.812 1 88.5 93 ASP A CA 1
ATOM 748 C C . ASP A 1 93 ? -11.375 3.109 -5.793 1 88.5 93 ASP A C 1
ATOM 750 O O . ASP A 1 93 ? -10.234 3.131 -6.246 1 88.5 93 ASP A O 1
ATOM 754 N N . ASP A 1 94 ? -11.938 2.062 -5.281 1 88.19 94 ASP A N 1
ATOM 755 C CA . ASP A 1 94 ? -11.227 0.787 -5.277 1 88.19 94 ASP A CA 1
ATOM 75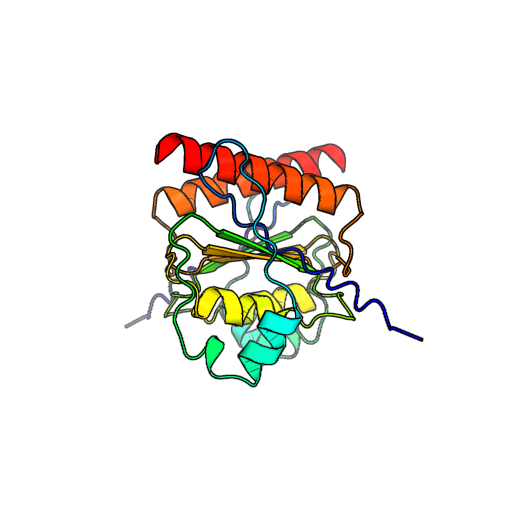6 C C . ASP A 1 94 ? -10.969 0.296 -6.699 1 88.19 94 ASP A C 1
ATOM 758 O O . ASP A 1 94 ? -9.859 -0.125 -7.027 1 88.19 94 ASP A O 1
ATOM 762 N N . ILE A 1 95 ? -11.977 0.381 -7.496 1 88.19 95 ILE A N 1
ATOM 763 C CA . ILE A 1 95 ? -11.875 -0.079 -8.875 1 88.19 95 ILE A CA 1
ATOM 764 C C . ILE A 1 95 ? -10.82 0.737 -9.617 1 88.19 95 ILE A C 1
ATOM 766 O O . ILE A 1 95 ? -9.992 0.181 -10.344 1 88.19 95 ILE A O 1
ATOM 770 N N . LYS A 1 96 ? -10.789 2.021 -9.422 1 90.19 96 LYS A N 1
ATOM 771 C CA . LYS A 1 96 ? -9.789 2.873 -10.062 1 90.19 96 LYS A CA 1
ATOM 772 C C . LYS A 1 96 ? -8.383 2.508 -9.602 1 90.19 96 LYS A C 1
ATOM 774 O O . LYS A 1 96 ? -7.457 2.443 -10.414 1 90.19 96 LYS A O 1
ATOM 779 N N . LEU A 1 97 ? -8.227 2.342 -8.352 1 90.12 97 LEU A N 1
ATOM 780 C CA . LEU A 1 97 ? -6.934 1.92 -7.816 1 90.12 97 LEU A CA 1
ATOM 781 C C . LEU A 1 97 ? -6.453 0.643 -8.5 1 90.12 97 LEU A C 1
ATOM 783 O O . LEU A 1 97 ? -5.309 0.566 -8.945 1 90.12 97 LEU A O 1
ATOM 787 N N . ILE A 1 98 ? -7.359 -0.365 -8.586 1 87.69 98 ILE A N 1
ATOM 788 C CA . ILE A 1 98 ? -7.008 -1.652 -9.18 1 87.69 98 ILE A CA 1
ATOM 789 C C . ILE A 1 98 ? -6.625 -1.461 -10.648 1 87.69 98 ILE A C 1
ATOM 791 O O . ILE A 1 98 ? -5.602 -1.978 -11.094 1 87.69 98 ILE A O 1
ATOM 795 N N . VAL A 1 99 ? -7.395 -0.727 -11.344 1 85.06 99 VAL A N 1
ATOM 796 C CA . VAL A 1 99 ? -7.129 -0.483 -12.758 1 85.06 99 VAL A CA 1
ATOM 797 C C . VAL A 1 99 ? -5.758 0.175 -12.922 1 85.06 99 VAL A C 1
ATOM 799 O O . VAL A 1 99 ? -4.965 -0.231 -13.773 1 85.06 99 VAL A O 1
ATOM 802 N N . ASN A 1 100 ? -5.43 1.225 -12.062 1 88.25 100 ASN A N 1
ATOM 803 C CA . ASN A 1 100 ? -4.141 1.904 -12.133 1 88.25 100 ASN A CA 1
ATOM 804 C C . ASN A 1 100 ? -2.99 0.956 -11.82 1 88.25 100 ASN A C 1
ATOM 806 O O . ASN A 1 100 ? -1.94 1.012 -12.461 1 88.25 100 ASN A O 1
ATOM 810 N N . LEU A 1 101 ? -3.201 0.107 -10.844 1 86.12 101 LEU A N 1
ATOM 811 C CA . LEU A 1 101 ? -2.158 -0.84 -10.469 1 86.12 101 LEU A CA 1
ATOM 812 C C . LEU A 1 101 ? -1.897 -1.838 -11.586 1 86.12 101 LEU A C 1
ATOM 814 O O . LEU A 1 101 ? -0.746 -2.178 -11.867 1 86.12 101 LEU A O 1
ATOM 818 N N . ILE A 1 102 ? -3.02 -2.324 -12.258 1 81.88 102 ILE A N 1
ATOM 819 C CA . ILE A 1 102 ? -2.883 -3.266 -13.359 1 81.88 102 ILE A CA 1
ATOM 820 C C . ILE A 1 102 ? -2.141 -2.6 -14.516 1 81.88 102 ILE A C 1
ATOM 822 O O . ILE A 1 102 ? -1.232 -3.193 -15.102 1 81.88 102 ILE A O 1
ATOM 826 N N . ASP A 1 103 ? -2.506 -1.423 -14.812 1 82 103 ASP A N 1
ATOM 827 C CA . ASP A 1 103 ? -1.834 -0.683 -15.875 1 82 103 ASP A CA 1
ATOM 828 C C . ASP A 1 103 ? -0.338 -0.555 -15.594 1 82 103 ASP A C 1
ATOM 830 O O . ASP A 1 103 ? 0.486 -0.757 -16.484 1 82 103 ASP A O 1
ATOM 834 N N . ASP A 1 104 ? 0.012 -0.212 -14.414 1 85.5 104 ASP A N 1
ATOM 835 C CA . ASP A 1 104 ? 1.412 -0.07 -14.023 1 85.5 104 ASP A CA 1
ATOM 836 C C . ASP A 1 104 ? 2.15 -1.402 -14.133 1 85.5 104 ASP A C 1
ATOM 838 O O . ASP A 1 104 ? 3.299 -1.447 -14.578 1 85.5 104 ASP A O 1
ATOM 842 N N . LEU A 1 105 ? 1.48 -2.566 -13.742 1 82.38 105 LEU A N 1
ATOM 843 C CA . LEU A 1 105 ? 2.092 -3.889 -13.828 1 82.38 105 LEU A CA 1
ATOM 844 C C . LEU A 1 105 ? 2.369 -4.266 -15.281 1 82.38 105 LEU A C 1
ATOM 846 O O . LEU A 1 105 ? 3.42 -4.832 -15.586 1 82.38 105 LEU A O 1
ATOM 850 N N . ILE A 1 106 ? 1.419 -3.986 -16.125 1 80.56 106 ILE A N 1
ATOM 851 C CA . ILE A 1 106 ? 1.585 -4.277 -17.547 1 80.56 106 ILE A CA 1
ATOM 852 C C . ILE A 1 106 ? 2.783 -3.508 -18.094 1 80.56 106 ILE A C 1
ATOM 854 O O . ILE A 1 106 ? 3.617 -4.07 -18.812 1 80.56 106 ILE A O 1
ATOM 858 N N . ASP A 1 107 ? 2.861 -2.193 -17.75 1 83.06 107 ASP A N 1
ATOM 859 C CA . ASP A 1 107 ? 3.988 -1.377 -18.188 1 83.06 107 ASP A CA 1
ATOM 860 C C . ASP A 1 107 ? 5.316 -1.984 -17.734 1 83.06 107 ASP A C 1
ATOM 862 O O . ASP A 1 107 ? 6.289 -1.992 -18.484 1 83.06 107 ASP A O 1
ATOM 866 N N . LYS A 1 108 ? 5.367 -2.445 -16.516 1 82.88 108 LYS A N 1
ATOM 867 C CA . LYS A 1 108 ? 6.59 -3.02 -15.961 1 82.88 108 LYS A CA 1
ATOM 868 C C . LYS A 1 108 ? 6.945 -4.328 -16.656 1 82.88 108 LYS A C 1
ATOM 870 O O . LYS A 1 108 ? 8.117 -4.586 -16.953 1 82.88 108 LYS A O 1
ATOM 875 N N . LEU A 1 109 ? 5.902 -5.145 -16.859 1 78.5 109 LEU A N 1
ATOM 876 C CA . LEU A 1 109 ? 6.148 -6.457 -17.438 1 78.5 109 LEU A CA 1
ATOM 877 C C . LEU A 1 109 ? 6.531 -6.34 -18.906 1 78.5 109 LEU A C 1
ATOM 879 O O . LEU A 1 109 ? 7.336 -7.129 -19.406 1 78.5 109 LEU A O 1
ATOM 883 N N . THR A 1 110 ? 5.988 -5.363 -19.609 1 76.25 110 THR A N 1
ATOM 884 C CA . THR A 1 110 ? 6.305 -5.152 -21.016 1 76.25 110 THR A CA 1
ATOM 885 C C . THR A 1 110 ? 7.738 -4.656 -21.172 1 76.25 110 THR A C 1
ATOM 887 O O . THR A 1 110 ? 8.406 -4.973 -22.156 1 76.25 110 THR A O 1
ATOM 890 N N . LYS A 1 111 ? 8.211 -3.924 -20.25 1 77.56 111 LYS A N 1
ATOM 891 C CA . LYS A 1 111 ? 9.586 -3.439 -20.312 1 77.56 111 LYS A CA 1
ATOM 892 C C . LYS A 1 111 ? 10.57 -4.547 -19.953 1 77.56 111 LYS A C 1
ATOM 894 O O . LYS A 1 111 ? 11.75 -4.477 -20.328 1 77.56 111 LYS A O 1
ATOM 899 N N . LEU A 1 112 ? 10.25 -5.484 -19.172 1 65.06 112 LEU A N 1
ATOM 900 C CA . LEU A 1 112 ? 11.086 -6.625 -18.812 1 65.06 112 LEU A CA 1
ATOM 901 C C . LEU A 1 112 ? 11.156 -7.629 -19.953 1 65.06 112 LEU A C 1
ATOM 903 O O . LEU A 1 112 ? 12.117 -8.398 -20.062 1 65.06 112 LEU A O 1
ATOM 907 N N . ALA A 1 113 ? 10.102 -7.586 -20.703 1 54.22 113 ALA A N 1
ATOM 908 C CA . ALA A 1 113 ? 10.109 -8.469 -21.859 1 54.22 113 ALA A CA 1
ATOM 909 C C . ALA A 1 113 ? 10.938 -7.879 -23 1 54.22 113 ALA A C 1
ATOM 911 O O . ALA A 1 113 ? 11.695 -8.594 -23.656 1 54.22 113 ALA A O 1
ATOM 912 N N . VAL B 1 1 ? 27.312 16.719 19 1 26.25 1 VAL B N 1
ATOM 913 C CA . VAL B 1 1 ? 27.062 16.312 17.625 1 26.25 1 VAL B CA 1
ATOM 914 C C . VAL B 1 1 ? 25.562 16.109 17.406 1 26.25 1 VAL B C 1
ATOM 916 O O . VAL B 1 1 ? 24.938 15.273 18.078 1 26.25 1 VAL B O 1
ATOM 919 N N . GLN B 1 2 ? 24.672 17.109 16.953 1 26.64 2 GLN B N 1
ATOM 920 C CA . GLN B 1 2 ? 23.234 17.25 16.75 1 26.64 2 GLN B CA 1
ATOM 921 C C . GLN B 1 2 ? 22.734 16.266 15.688 1 26.64 2 GLN B C 1
ATOM 923 O O . GLN B 1 2 ? 23.156 16.344 14.531 1 26.64 2 GLN B O 1
ATOM 928 N N . LYS B 1 3 ? 22.688 15.07 16.078 1 31.52 3 LYS B N 1
ATOM 929 C CA . LYS B 1 3 ? 22.312 13.984 15.188 1 31.52 3 LYS B CA 1
ATOM 930 C C . LYS B 1 3 ? 21.094 14.352 14.352 1 31.52 3 LYS B C 1
ATOM 932 O O . LYS B 1 3 ? 20.047 14.711 14.891 1 31.52 3 LYS B O 1
ATOM 937 N N . GLU B 1 4 ? 21.328 14.828 13.172 1 32.34 4 GLU B N 1
ATOM 938 C CA . GLU B 1 4 ? 20.344 15.125 12.141 1 32.34 4 GLU B CA 1
ATOM 939 C C . GLU B 1 4 ? 19.375 13.953 11.945 1 32.34 4 GLU B C 1
ATOM 941 O O . GLU B 1 4 ? 19.797 12.867 11.523 1 32.34 4 GLU B O 1
ATOM 946 N N . ILE B 1 5 ? 18.609 13.688 12.922 1 33.5 5 ILE B N 1
ATOM 947 C CA . ILE B 1 5 ? 17.562 12.695 12.703 1 33.5 5 ILE B CA 1
ATOM 948 C C . ILE B 1 5 ? 16.875 12.953 11.359 1 33.5 5 ILE B C 1
ATOM 950 O O . ILE B 1 5 ? 16.188 13.961 11.188 1 33.5 5 ILE B O 1
ATOM 954 N N . LYS B 1 6 ? 17.484 12.695 10.25 1 35.34 6 LYS B N 1
ATOM 955 C CA . LYS B 1 6 ? 16.906 12.695 8.914 1 35.34 6 LYS B CA 1
ATOM 956 C C . LYS B 1 6 ? 15.617 11.883 8.875 1 35.34 6 LYS B C 1
ATOM 958 O O . LYS B 1 6 ? 15.633 10.672 9.094 1 35.34 6 LYS B O 1
ATOM 963 N N . THR B 1 7 ? 14.539 12.406 9.445 1 41.44 7 THR B N 1
ATOM 964 C CA . THR B 1 7 ? 13.203 11.805 9.508 1 41.44 7 THR B CA 1
ATOM 965 C C . THR B 1 7 ? 12.664 11.547 8.102 1 41.44 7 THR B C 1
ATOM 967 O O . THR B 1 7 ? 12.344 12.484 7.375 1 41.44 7 THR B O 1
ATOM 970 N N . ASN B 1 8 ? 13.273 10.617 7.387 1 42.66 8 ASN B N 1
ATOM 971 C CA . ASN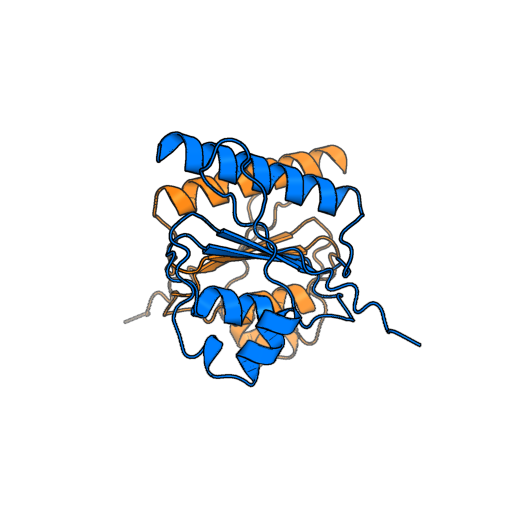 B 1 8 ? 13.094 10.383 5.957 1 42.66 8 ASN B CA 1
ATOM 972 C C . ASN B 1 8 ? 11.688 9.875 5.648 1 42.66 8 ASN B C 1
ATOM 974 O O . ASN B 1 8 ? 11.383 9.539 4.504 1 42.66 8 ASN B O 1
ATOM 978 N N . GLY B 1 9 ? 10.977 9.281 6.562 1 40.16 9 GLY B N 1
ATOM 979 C CA . GLY B 1 9 ? 9.688 8.828 6.074 1 40.16 9 GLY B CA 1
ATOM 980 C C . GLY B 1 9 ? 8.758 9.969 5.695 1 40.16 9 GLY B C 1
ATOM 981 O O . GLY B 1 9 ? 8.438 10.82 6.527 1 40.16 9 GLY B O 1
ATOM 982 N N . GLU B 1 10 ? 8.844 10.492 4.496 1 44.59 10 GLU B N 1
ATOM 983 C CA . GLU B 1 10 ? 8.023 11.625 4.074 1 44.59 10 GLU B CA 1
ATOM 984 C C . GLU B 1 10 ? 6.574 11.203 3.861 1 44.59 10 GLU B C 1
ATOM 986 O O . GLU B 1 10 ? 6.309 10.133 3.318 1 44.59 10 GLU B O 1
ATOM 991 N N . TRP B 1 11 ? 5.648 11.586 4.766 1 47.94 11 TRP B N 1
ATOM 992 C CA . TRP B 1 11 ? 4.223 11.516 4.48 1 47.94 11 TRP B CA 1
ATOM 993 C C . TRP B 1 11 ? 3.746 12.766 3.744 1 47.94 11 TRP B C 1
ATOM 995 O O . TRP B 1 11 ? 4.145 13.883 4.082 1 47.94 11 TRP B O 1
ATOM 1005 N N . TYR B 1 12 ? 3.27 12.492 2.506 1 48.78 12 TYR B N 1
ATOM 1006 C CA . TYR B 1 12 ? 2.812 13.609 1.691 1 48.78 12 TYR B CA 1
ATOM 1007 C C . TYR B 1 12 ? 1.296 13.742 1.751 1 48.78 12 TYR B C 1
ATOM 1009 O O . TYR B 1 12 ? 0.572 12.766 1.549 1 48.78 12 TYR B O 1
ATOM 1017 N N . ILE B 1 13 ? 0.866 14.75 2.475 1 47.97 13 ILE B N 1
ATOM 1018 C CA . ILE B 1 13 ? -0.551 15.094 2.408 1 47.97 13 ILE B CA 1
ATOM 1019 C C . ILE B 1 13 ? -0.741 16.344 1.545 1 47.97 13 ILE B C 1
ATOM 1021 O O . ILE B 1 13 ? -0.198 17.406 1.851 1 47.97 13 ILE B O 1
ATOM 1025 N N . PRO B 1 14 ? -1.333 16.094 0.284 1 50.28 14 PRO B N 1
ATOM 1026 C CA . PRO B 1 14 ? -1.588 17.281 -0.53 1 50.28 14 PRO B CA 1
ATOM 1027 C C . PRO B 1 14 ? -2.527 18.281 0.153 1 50.28 14 PRO B C 1
ATOM 1029 O O . PRO B 1 14 ? -3.443 17.875 0.873 1 50.28 14 PRO B O 1
ATOM 1032 N N . ASN B 1 15 ? -1.946 19.453 0.349 1 47.41 15 ASN B N 1
ATOM 1033 C CA . ASN B 1 15 ? -2.812 20.5 0.874 1 47.41 15 ASN B CA 1
ATOM 1034 C C . ASN B 1 15 ? -3.484 21.297 -0.249 1 47.41 15 ASN B C 1
ATOM 1036 O O . ASN B 1 15 ? -2.971 21.344 -1.368 1 47.41 15 ASN B O 1
ATOM 1040 N N . SER B 1 16 ? -4.809 21.375 -0.214 1 44.59 16 SER B N 1
ATOM 1041 C CA . SER B 1 16 ? -5.656 22.047 -1.19 1 44.59 16 SER B CA 1
ATOM 1042 C C . SER B 1 16 ? -5.098 23.406 -1.557 1 44.59 16 SER B C 1
ATOM 1044 O O . SER B 1 16 ? -5.547 24.031 -2.521 1 44.59 16 SER B O 1
ATOM 1046 N N . HIS B 1 17 ? -4.406 24.047 -0.723 1 44.12 17 HIS B N 1
ATOM 1047 C CA . HIS B 1 17 ? -4.152 25.438 -1.104 1 44.12 17 HIS B CA 1
ATOM 1048 C C . HIS B 1 17 ? -3.062 25.516 -2.164 1 44.12 17 HIS B C 1
ATOM 1050 O O . HIS B 1 17 ? -2.221 24.625 -2.273 1 44.12 17 HIS B O 1
ATOM 1056 N N . LYS B 1 18 ? -3.195 26.516 -3.152 1 46.06 18 LYS B N 1
ATOM 1057 C CA . LYS B 1 18 ? -2.381 26.938 -4.293 1 46.06 18 LYS B CA 1
ATOM 1058 C C . LYS B 1 18 ? -0.902 26.656 -4.043 1 46.06 18 LYS B C 1
ATOM 1060 O O . LYS B 1 18 ? -0.178 26.25 -4.957 1 46.06 18 LYS B O 1
ATOM 1065 N N . ASP B 1 19 ? -0.296 27.062 -3.072 1 43.69 19 ASP B N 1
ATOM 1066 C CA . ASP B 1 19 ? 1.084 26.812 -2.662 1 43.69 19 ASP B CA 1
ATOM 1067 C C . ASP B 1 19 ? 1.231 25.438 -2.018 1 43.69 19 ASP B C 1
ATOM 1069 O O . ASP B 1 19 ? 1.346 25.328 -0.794 1 43.69 19 ASP B O 1
ATOM 1073 N N . ALA B 1 20 ? 0.588 24.453 -2.477 1 47.41 20 ALA B N 1
ATOM 1074 C CA . ALA B 1 20 ? 0.107 23.203 -1.888 1 47.41 20 ALA B CA 1
ATOM 1075 C C . ALA B 1 20 ? 1.271 22.281 -1.504 1 47.41 20 ALA B C 1
ATOM 1077 O O . ALA B 1 20 ? 1.899 21.672 -2.369 1 47.41 20 ALA B O 1
ATOM 1078 N N . GLY B 1 21 ? 2.025 22.703 -0.642 1 47.22 21 GLY B N 1
ATOM 1079 C CA . GLY B 1 21 ? 3.109 21.922 -0.073 1 47.22 21 GLY B CA 1
ATOM 1080 C C . GLY B 1 21 ? 2.629 20.672 0.646 1 47.22 21 GLY B C 1
ATOM 1081 O O . GLY B 1 21 ? 1.424 20.469 0.795 1 47.22 21 GLY B O 1
ATOM 1082 N N . PHE B 1 22 ? 3.332 19.641 0.513 1 50.25 22 PHE B N 1
ATOM 1083 C CA . PHE B 1 22 ? 3.125 18.422 1.274 1 50.25 22 PHE B CA 1
ATOM 1084 C C . PHE B 1 22 ? 3.422 18.641 2.752 1 50.25 22 PHE B C 1
ATOM 1086 O O . PHE B 1 22 ? 4.309 19.422 3.102 1 50.25 22 PHE B O 1
ATOM 1093 N N . TYR B 1 23 ? 2.344 18.562 3.6 1 48.31 23 TYR B N 1
ATOM 1094 C CA . TYR B 1 23 ? 2.639 18.578 5.027 1 48.31 23 TYR B CA 1
ATOM 1095 C C . TYR B 1 23 ? 3.42 17.328 5.438 1 48.31 23 TYR B C 1
ATOM 1097 O O . TYR B 1 23 ? 3.068 16.219 5.055 1 48.31 23 TYR B O 1
ATOM 1105 N N . LYS B 1 24 ? 4.617 17.562 5.742 1 53.06 24 LYS B N 1
ATOM 1106 C CA . LYS B 1 24 ? 5.449 16.484 6.254 1 53.06 24 LYS B CA 1
ATOM 1107 C C . LYS B 1 24 ? 5.188 16.25 7.738 1 53.06 24 LYS B C 1
ATOM 1109 O O . LYS B 1 24 ? 5.121 17.203 8.523 1 53.06 24 LYS B O 1
ATOM 1114 N N . ILE B 1 25 ? 4.617 15.141 8.117 1 56.84 25 ILE B N 1
ATOM 1115 C CA . ILE B 1 25 ? 4.496 14.789 9.523 1 56.84 25 ILE B CA 1
ATOM 1116 C C . ILE B 1 25 ? 5.832 14.266 10.039 1 56.84 25 ILE B C 1
ATOM 1118 O O . ILE B 1 25 ? 6.348 13.266 9.539 1 56.84 25 ILE B O 1
ATOM 1122 N N . PRO B 1 26 ? 6.457 15.07 10.867 1 55.69 26 PRO B N 1
ATOM 1123 C CA . PRO B 1 26 ? 7.734 14.594 11.406 1 55.69 26 PRO B CA 1
ATOM 1124 C C . PRO B 1 26 ? 7.605 13.266 12.141 1 55.69 26 PRO B C 1
ATOM 1126 O O . PRO B 1 26 ? 6.582 13 12.781 1 55.69 26 PRO B O 1
ATOM 1129 N N . TYR B 1 27 ? 8.656 12.453 11.992 1 58.31 27 TYR B N 1
ATOM 1130 C CA . TYR B 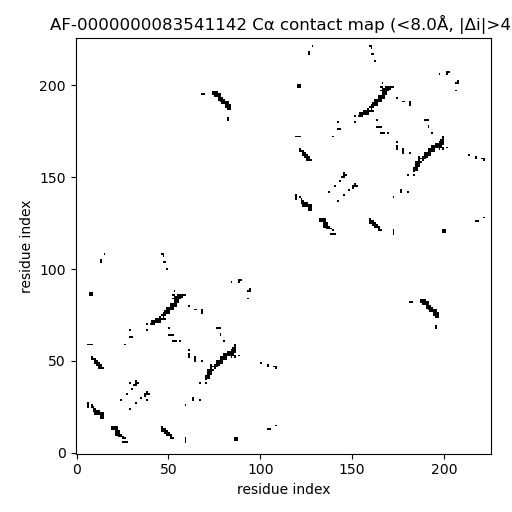1 27 ? 8.727 11.164 12.672 1 58.31 27 TYR B CA 1
ATOM 1131 C C . TYR B 1 27 ? 8.562 11.328 14.172 1 58.31 27 TYR B C 1
ATOM 1133 O O . TYR B 1 27 ? 7.895 10.523 14.828 1 58.31 27 TYR B O 1
ATOM 1141 N N . THR B 1 28 ? 9.289 12.352 14.672 1 59.56 28 THR B N 1
ATOM 1142 C CA . THR B 1 28 ? 9.18 12.586 16.109 1 59.56 28 THR B CA 1
ATOM 1143 C C . THR B 1 28 ? 7.719 12.711 16.531 1 59.56 28 THR B C 1
ATOM 1145 O O . THR B 1 28 ? 7.352 12.312 17.641 1 59.56 28 THR B O 1
ATOM 1148 N N . PHE B 1 29 ? 7.02 13.344 15.656 1 59.66 29 PHE B N 1
ATOM 1149 C CA . PHE B 1 29 ? 5.594 13.469 15.945 1 59.66 29 PHE B CA 1
ATOM 1150 C C . PHE B 1 29 ? 4.941 12.102 16.078 1 59.66 29 PHE B C 1
ATOM 1152 O O . PHE B 1 29 ? 4.129 11.875 16.969 1 59.66 29 PHE B O 1
ATOM 1159 N N . ILE B 1 30 ? 5.438 11.281 15.234 1 58.12 30 ILE B N 1
ATOM 1160 C CA . ILE B 1 30 ? 4.848 9.945 15.219 1 58.12 30 ILE B CA 1
ATOM 1161 C C . ILE B 1 30 ? 5.328 9.156 16.438 1 58.12 30 ILE B C 1
ATOM 1163 O O . ILE B 1 30 ? 4.535 8.469 17.078 1 58.12 30 ILE B O 1
ATOM 1167 N N . LYS B 1 31 ? 6.59 9.188 16.672 1 58.56 31 LYS B N 1
ATOM 1168 C CA . LYS B 1 31 ? 7.141 8.508 17.844 1 58.56 31 LYS B CA 1
ATOM 1169 C C . LYS B 1 31 ? 6.477 8.992 19.125 1 58.56 31 LYS B C 1
ATOM 1171 O O . LYS B 1 31 ? 6.16 8.188 20 1 58.56 31 LYS B O 1
ATOM 1176 N N . ASP B 1 32 ? 6.605 10.289 19.109 1 55.81 32 ASP B N 1
ATOM 1177 C CA . ASP B 1 32 ? 5.961 10.867 20.297 1 55.81 32 ASP B CA 1
ATOM 1178 C C . ASP B 1 32 ? 4.492 10.469 20.359 1 55.81 32 ASP B C 1
ATOM 1180 O O . ASP B 1 32 ? 3.947 10.273 21.453 1 55.81 32 ASP B O 1
ATOM 1184 N N . ALA B 1 33 ? 3.922 10.367 19.172 1 51.75 33 ALA B N 1
ATOM 1185 C CA . ALA B 1 33 ? 2.523 9.953 19.141 1 51.75 33 ALA B CA 1
ATOM 1186 C C . ALA B 1 33 ? 2.357 8.539 19.688 1 51.75 33 ALA B C 1
ATOM 1188 O O . ALA B 1 33 ? 1.36 8.234 20.344 1 51.75 33 ALA B O 1
ATOM 1189 N N . GLU B 1 34 ? 3.27 7.66 19.344 1 51.56 34 GLU B N 1
ATOM 1190 C CA . GLU B 1 34 ? 3.209 6.316 19.906 1 51.56 34 GLU B CA 1
ATOM 1191 C C . GLU B 1 34 ? 3.23 6.359 21.438 1 51.56 34 GLU B C 1
ATOM 1193 O O . GLU B 1 34 ? 2.574 5.551 22.094 1 51.56 34 GLU B O 1
ATOM 1198 N N . ASN B 1 35 ? 4.176 7.098 21.922 1 48.81 35 ASN B N 1
ATOM 1199 C CA . ASN B 1 35 ? 4.273 7.25 23.359 1 48.81 35 ASN B CA 1
ATOM 1200 C C . ASN B 1 35 ? 3.244 8.242 23.891 1 48.81 35 ASN B C 1
ATOM 1202 O O . ASN B 1 35 ? 2.92 8.234 25.078 1 48.81 35 ASN B O 1
ATOM 1206 N N . TYR B 1 36 ? 3.117 9.414 23.219 1 43.22 36 TYR B N 1
ATOM 1207 C CA . TYR B 1 36 ? 2.182 10.438 23.688 1 43.22 36 TYR B CA 1
ATOM 1208 C C . TYR B 1 36 ? 0.815 10.258 23.031 1 43.22 36 TYR B C 1
ATOM 1210 O O . TYR B 1 36 ? 0.702 9.641 21.969 1 43.22 36 TYR B O 1
ATOM 1218 N N . CYS B 1 37 ? -0.247 10.711 23.797 1 43.62 37 CYS B N 1
ATOM 1219 C CA . CYS B 1 37 ? -1.674 10.922 23.578 1 43.62 37 CYS B CA 1
ATOM 1220 C C . CYS B 1 37 ? -1.92 11.602 22.234 1 43.62 37 CYS B C 1
ATOM 1222 O O . CYS B 1 37 ? -3.062 11.914 21.891 1 43.62 37 CYS B O 1
ATOM 1224 N N . LEU B 1 38 ? -0.867 12.141 21.672 1 42.72 38 LEU B N 1
ATOM 1225 C CA . LEU B 1 38 ? -1.337 12.883 20.5 1 42.72 38 LEU B CA 1
ATOM 1226 C C . LEU B 1 38 ? -2.061 11.969 19.516 1 42.72 38 LEU B C 1
ATOM 1228 O O . LEU B 1 38 ? -3.055 12.367 18.906 1 42.72 38 LEU B O 1
ATOM 1232 N N . LEU B 1 39 ? -1.508 10.672 19.312 1 51.16 39 LEU B N 1
ATOM 1233 C CA . LEU B 1 39 ? -2.426 9.773 18.625 1 51.16 39 LEU B CA 1
ATOM 1234 C C . LEU B 1 39 ? -3.68 9.523 19.453 1 51.16 39 LEU B C 1
ATOM 1236 O O . LEU B 1 39 ? -4.562 8.766 19.047 1 51.16 39 LEU B O 1
ATOM 1240 N N . HIS B 1 40 ? -3.611 9.977 20.656 1 54.91 40 HIS B N 1
ATOM 1241 C CA . HIS B 1 40 ? -4.848 9.906 21.438 1 54.91 40 HIS B CA 1
ATOM 1242 C C . HIS B 1 40 ? -5.945 10.75 20.797 1 54.91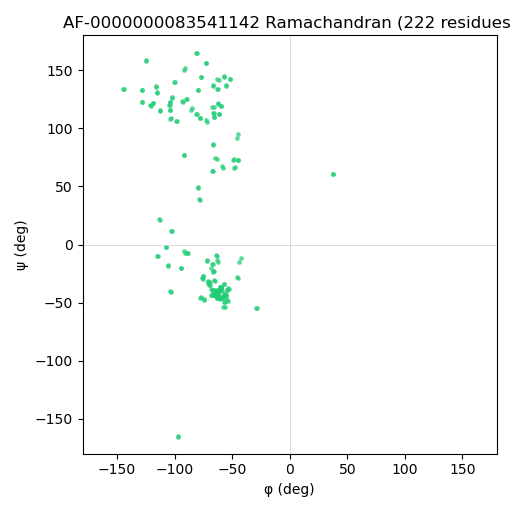 40 HIS B C 1
ATOM 1244 O O . HIS B 1 40 ? -7.121 10.609 21.141 1 54.91 40 HIS B O 1
ATOM 1250 N N . GLY B 1 41 ? -5.406 11.602 19.859 1 61.75 41 GLY B N 1
ATOM 1251 C CA . GLY B 1 41 ? -6.523 12.25 19.188 1 61.75 41 GLY B CA 1
ATOM 1252 C C . GLY B 1 41 ? -6.492 12.07 17.672 1 61.75 41 GLY B C 1
ATOM 1253 O O . GLY B 1 41 ? -5.496 11.602 17.125 1 61.75 41 GLY B O 1
ATOM 1254 N N . ALA B 1 42 ? -7.582 12.242 17.172 1 75.31 42 ALA B N 1
ATOM 1255 C CA . ALA B 1 42 ? -7.773 12.195 15.727 1 75.31 42 ALA B CA 1
ATOM 1256 C C . ALA B 1 42 ? -6.973 13.289 15.031 1 75.31 42 ALA B C 1
ATOM 1258 O O . ALA B 1 42 ? -6.828 14.391 15.562 1 75.31 42 ALA B O 1
ATOM 1259 N N . ILE B 1 43 ? -6.012 12.938 14.062 1 75.38 43 ILE B N 1
ATOM 1260 C CA . ILE B 1 43 ? -5.383 13.906 13.172 1 75.38 43 ILE B CA 1
ATOM 1261 C C . ILE B 1 43 ? -6.426 14.469 12.203 1 75.38 43 ILE B C 1
ATOM 1263 O O . ILE B 1 43 ? -6.977 13.734 11.383 1 75.38 43 ILE B O 1
ATOM 1267 N N . PRO B 1 44 ? -6.617 15.727 12.297 1 78.38 44 PRO B N 1
ATOM 1268 C CA . PRO B 1 44 ? -7.742 16.297 11.555 1 78.38 44 PRO B CA 1
ATOM 1269 C C . PRO B 1 44 ? -7.43 16.5 10.07 1 78.38 44 PRO B C 1
ATOM 1271 O O . PRO B 1 44 ? -7.48 17.641 9.578 1 78.38 44 PRO B O 1
ATOM 1274 N N . VAL B 1 45 ? -6.938 15.617 9.43 1 77.19 45 VAL B N 1
ATOM 1275 C CA . VAL B 1 45 ? -6.77 15.578 7.98 1 77.19 45 VAL B CA 1
ATOM 1276 C C . VAL B 1 45 ? -7.961 14.875 7.336 1 77.19 45 VAL B C 1
ATOM 1278 O O . VAL B 1 45 ? -8.281 13.734 7.684 1 77.19 45 VAL B O 1
ATOM 1281 N N . THR B 1 46 ? -8.633 15.617 6.41 1 83.25 46 THR B N 1
ATOM 1282 C CA . THR B 1 46 ? -9.844 15.062 5.824 1 83.25 46 THR B CA 1
ATOM 1283 C C . THR B 1 46 ? -9.664 14.805 4.332 1 83.25 46 THR B C 1
ATOM 1285 O O . THR B 1 46 ? -10.508 14.18 3.697 1 83.25 46 THR B O 1
ATOM 1288 N N . CYS B 1 47 ? -8.594 15.273 3.764 1 82.5 47 CYS B N 1
ATOM 1289 C CA . CYS B 1 47 ? -8.312 15.078 2.346 1 82.5 47 CYS B CA 1
ATOM 1290 C C . CYS B 1 47 ? -7.723 13.695 2.092 1 82.5 47 CYS B C 1
ATOM 1292 O O . CYS B 1 47 ? -7.406 12.961 3.035 1 82.5 47 CYS B O 1
ATOM 1294 N N . PRO B 1 48 ? -7.703 13.227 0.802 1 88.5 48 PRO B N 1
ATOM 1295 C CA . PRO B 1 48 ? -7.051 11.953 0.473 1 88.5 48 PRO B CA 1
ATOM 1296 C C . PRO B 1 48 ? -5.594 11.898 0.926 1 88.5 48 PRO B C 1
ATOM 1298 O O . PRO B 1 48 ? -4.867 12.891 0.793 1 88.5 48 PRO B O 1
ATOM 1301 N N . VAL B 1 49 ? -5.148 10.828 1.495 1 87.69 49 VAL B N 1
ATOM 1302 C CA . VAL B 1 49 ? -3.805 10.641 2.033 1 87.69 49 VAL B CA 1
ATOM 1303 C C . VAL B 1 49 ? -3.199 9.359 1.476 1 87.69 49 VAL B C 1
ATOM 1305 O O . VAL B 1 49 ? -3.881 8.336 1.379 1 87.69 49 VAL B O 1
ATOM 1308 N N . ARG B 1 50 ? -1.983 9.422 1.017 1 91.44 50 ARG B N 1
ATOM 1309 C CA . ARG B 1 50 ? -1.182 8.258 0.657 1 91.44 50 ARG B CA 1
ATOM 1310 C C . ARG B 1 50 ? 0.076 8.172 1.516 1 91.44 50 ARG B C 1
ATOM 1312 O O . ARG B 1 50 ? 0.837 9.133 1.609 1 91.44 50 ARG B O 1
ATOM 1319 N N . LEU B 1 51 ? 0.217 7.043 2.238 1 90.19 51 LEU B N 1
ATOM 1320 C CA . LEU B 1 51 ? 1.394 6.75 3.049 1 90.19 51 LEU B CA 1
ATOM 1321 C C . LEU B 1 51 ? 2.281 5.715 2.365 1 90.19 51 LEU B C 1
ATOM 1323 O O . LEU B 1 51 ? 1.823 4.617 2.041 1 90.19 51 LEU B O 1
ATOM 1327 N N . ILE B 1 52 ? 3.516 6.055 2.07 1 92.62 52 ILE B N 1
ATOM 1328 C CA . ILE B 1 52 ? 4.457 5.164 1.4 1 92.62 52 ILE B CA 1
ATOM 1329 C C . ILE B 1 52 ? 5.617 4.84 2.338 1 92.62 52 ILE B C 1
ATOM 1331 O O . ILE B 1 52 ? 6.199 5.734 2.951 1 92.62 52 ILE B O 1
ATOM 1335 N N . HIS B 1 53 ? 6.004 3.561 2.535 1 91.69 53 HIS B N 1
ATOM 1336 C CA . HIS B 1 53 ? 7.055 3.115 3.447 1 91.69 53 HIS B CA 1
ATOM 1337 C C . HIS B 1 53 ? 7.82 1.934 2.867 1 91.69 53 HIS B C 1
ATOM 1339 O O . HIS B 1 53 ? 7.223 1.021 2.291 1 91.69 53 HIS B O 1
ATOM 1345 N N . GLY B 1 54 ? 9.125 1.983 2.936 1 93.81 54 GLY B N 1
ATOM 1346 C CA . GLY B 1 54 ? 9.93 0.818 2.598 1 93.81 54 GLY B CA 1
ATOM 1347 C C . GLY B 1 54 ? 9.992 -0.204 3.715 1 93.81 54 GLY B C 1
ATOM 1348 O O . GLY B 1 54 ? 10.266 0.144 4.867 1 93.81 54 GLY B O 1
ATOM 1349 N N . LEU B 1 55 ? 9.781 -1.465 3.373 1 94.44 55 LEU B N 1
ATOM 1350 C CA . LEU B 1 55 ? 9.836 -2.516 4.383 1 94.44 55 LEU B CA 1
ATOM 1351 C C . LEU B 1 55 ? 11.266 -2.77 4.832 1 94.44 55 LEU B C 1
ATOM 1353 O O . LEU B 1 55 ? 11.5 -3.371 5.883 1 94.44 55 LEU B O 1
ATOM 1357 N N . LYS B 1 56 ? 12.227 -2.246 4.109 1 93.88 56 LYS B N 1
ATOM 1358 C CA . LYS B 1 56 ? 13.633 -2.387 4.488 1 93.88 56 LYS B CA 1
ATOM 1359 C C . LYS B 1 56 ? 14.164 -1.1 5.109 1 93.88 56 LYS B C 1
ATOM 1361 O O . LYS B 1 56 ? 15.375 -0.903 5.199 1 93.88 56 LYS B O 1
ATOM 1366 N N . ASP B 1 57 ? 13.281 -0.188 5.418 1 88.88 57 ASP B N 1
ATOM 1367 C CA . ASP B 1 57 ? 13.695 0.994 6.168 1 88.88 57 ASP B CA 1
ATOM 1368 C C . ASP B 1 57 ? 14.242 0.607 7.539 1 88.88 57 ASP B C 1
ATOM 1370 O O . ASP B 1 57 ? 13.508 0.127 8.398 1 88.88 57 ASP B O 1
ATOM 1374 N N . GLU B 1 58 ? 15.453 0.768 7.797 1 88.81 58 GLU B N 1
ATOM 1375 C CA . GLU B 1 58 ? 16.109 0.371 9.039 1 88.81 58 GLU B CA 1
ATOM 1376 C C . GLU B 1 58 ? 16.031 1.487 10.078 1 88.81 58 GLU B C 1
ATOM 1378 O O . GLU B 1 58 ? 16.391 1.281 11.242 1 88.81 58 GLU B O 1
ATOM 1383 N N . HIS B 1 59 ? 15.57 2.645 9.734 1 81.44 59 HIS B N 1
ATOM 1384 C CA . HIS B 1 59 ? 15.578 3.814 10.602 1 81.44 59 HIS B CA 1
ATOM 1385 C C . HIS B 1 59 ? 14.195 4.09 11.18 1 81.44 59 HIS B C 1
ATOM 1387 O O . HIS B 1 59 ? 14.07 4.496 12.336 1 81.44 59 HIS B O 1
ATOM 1393 N N . ILE B 1 60 ? 13.164 3.93 10.344 1 80.19 60 ILE B N 1
ATOM 1394 C CA . ILE B 1 60 ? 11.781 4.168 10.742 1 80.19 60 ILE B CA 1
ATOM 1395 C C . ILE B 1 60 ? 10.961 2.891 10.562 1 80.19 60 ILE B C 1
ATOM 1397 O O . ILE B 1 60 ? 10.867 2.363 9.453 1 80.19 60 ILE B O 1
ATOM 1401 N N . PRO B 1 61 ? 10.406 2.395 11.68 1 86.31 61 PRO B N 1
ATOM 1402 C CA . PRO B 1 61 ? 9.562 1.202 11.547 1 86.31 61 PRO B CA 1
ATOM 1403 C C . PRO B 1 61 ? 8.328 1.442 10.68 1 86.31 61 PRO B C 1
ATOM 1405 O O . PRO B 1 61 ? 7.645 2.453 10.844 1 86.31 61 PRO B O 1
ATOM 1408 N N . TRP B 1 62 ? 8.039 0.526 9.75 1 87.81 62 TRP B N 1
ATOM 1409 C CA . TRP B 1 62 ? 6.934 0.69 8.812 1 87.81 62 TRP B CA 1
ATOM 1410 C C . TRP B 1 62 ? 5.59 0.644 9.531 1 87.81 62 TRP B C 1
ATOM 1412 O O . TRP B 1 62 ? 4.586 1.143 9.016 1 87.81 62 TRP B O 1
ATOM 1422 N N . GLN B 1 63 ? 5.516 0.165 10.711 1 89.38 63 GLN B N 1
ATOM 1423 C CA . GLN B 1 63 ? 4.289 0.071 11.492 1 89.38 63 GLN B CA 1
ATOM 1424 C C . GLN B 1 63 ? 3.75 1.456 11.844 1 89.38 63 GLN B C 1
ATOM 1426 O O . GLN B 1 63 ? 2.561 1.614 12.117 1 89.38 63 GLN B O 1
ATOM 1431 N N . ILE B 1 64 ? 4.566 2.451 11.852 1 84.38 64 ILE B N 1
ATOM 1432 C CA . ILE B 1 64 ? 4.141 3.818 12.133 1 84.38 64 ILE B CA 1
ATOM 1433 C C . ILE B 1 64 ? 3.107 4.258 11.094 1 84.38 64 ILE B C 1
ATOM 1435 O O . ILE B 1 64 ? 2.162 4.98 11.422 1 84.38 64 ILE B O 1
ATOM 1439 N N . SER B 1 65 ? 3.277 3.824 9.805 1 88.25 65 SER B N 1
ATOM 1440 C CA . SER B 1 65 ? 2.311 4.16 8.766 1 88.25 65 SER B CA 1
ATOM 1441 C C . SER B 1 65 ? 0.926 3.615 9.102 1 88.25 65 SER B C 1
ATOM 1443 O O . SER B 1 65 ? -0.085 4.277 8.859 1 88.25 65 SER B O 1
ATOM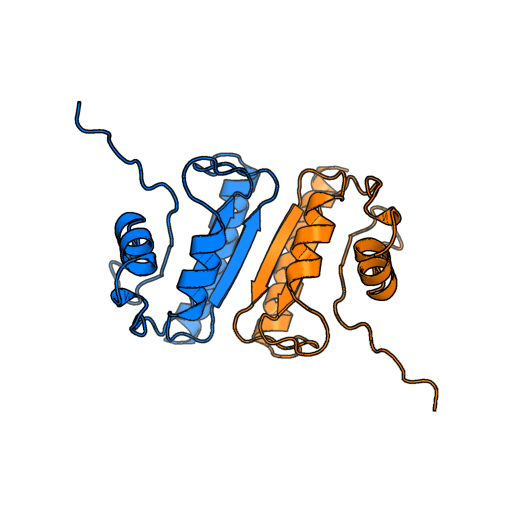 1445 N N . LEU B 1 66 ? 0.86 2.406 9.688 1 90.06 66 LEU B N 1
ATOM 1446 C CA . LEU B 1 66 ? -0.408 1.818 10.109 1 90.06 66 LEU B CA 1
ATOM 1447 C C . LEU B 1 66 ? -1.038 2.627 11.234 1 90.06 66 LEU B C 1
ATOM 1449 O O . LEU B 1 66 ? -2.244 2.881 11.227 1 90.06 66 LEU B O 1
ATOM 1453 N N . LYS B 1 67 ? -0.241 3.062 12.125 1 86.75 67 LYS B N 1
ATOM 1454 C CA . LYS B 1 67 ? -0.726 3.855 13.25 1 86.75 67 LYS B CA 1
ATOM 1455 C C . LYS B 1 67 ? -1.258 5.207 12.781 1 86.75 67 LYS B C 1
ATOM 1457 O O . LYS B 1 67 ? -2.305 5.664 13.25 1 86.75 67 LYS B O 1
ATOM 1462 N N . VAL B 1 68 ? -0.536 5.875 11.875 1 84.94 68 VAL B N 1
ATOM 1463 C CA . VAL B 1 68 ? -0.974 7.156 11.328 1 84.94 68 VAL B CA 1
ATOM 1464 C C . VAL B 1 68 ? -2.326 6.988 10.633 1 84.94 68 VAL B C 1
ATOM 1466 O O . VAL B 1 68 ? -3.24 7.789 10.844 1 84.94 68 VAL B O 1
ATOM 1469 N N . ALA B 1 69 ? -2.449 5.93 9.828 1 90.38 69 ALA B N 1
ATOM 1470 C CA . ALA B 1 69 ? -3.697 5.684 9.109 1 90.38 69 ALA B CA 1
ATOM 1471 C C . ALA B 1 69 ? -4.863 5.508 10.078 1 90.38 69 ALA B C 1
ATOM 1473 O O . ALA B 1 69 ? -5.988 5.914 9.789 1 90.38 69 ALA B O 1
ATOM 1474 N N . GLU B 1 70 ? -4.59 4.906 11.156 1 89.69 70 GLU B N 1
ATOM 1475 C CA . GLU B 1 70 ? -5.621 4.645 12.156 1 89.69 70 GLU B CA 1
ATOM 1476 C C . GLU B 1 70 ? -6.148 5.945 12.758 1 89.69 70 GLU B C 1
ATOM 1478 O O . GLU B 1 70 ? -7.34 6.062 13.047 1 89.69 70 GLU B O 1
ATOM 1483 N N . VAL B 1 71 ? -5.352 6.973 12.859 1 85.31 71 VAL B N 1
ATOM 1484 C CA . VAL B 1 71 ? -5.727 8.125 13.672 1 85.31 71 VAL B CA 1
ATOM 1485 C C . VAL B 1 71 ? -6.121 9.289 12.766 1 85.31 71 VAL B C 1
ATOM 1487 O O . VAL B 1 71 ? -6.707 10.273 13.227 1 85.31 71 VAL B O 1
ATOM 1490 N N . VAL B 1 72 ? -5.766 9.258 11.539 1 84.38 72 VAL B N 1
ATOM 1491 C CA . VAL B 1 72 ? -6.195 10.297 10.609 1 84.38 72 VAL B CA 1
ATOM 1492 C C . VAL B 1 72 ? -7.703 10.211 10.398 1 84.38 72 VAL B C 1
ATOM 1494 O O . VAL B 1 72 ? -8.258 9.117 10.25 1 84.38 72 VAL B O 1
ATOM 1497 N N . ILE B 1 73 ? -8.398 11.305 10.383 1 85.12 73 ILE B N 1
ATOM 1498 C CA . ILE B 1 73 ? -9.852 11.359 10.25 1 85.12 73 ILE B CA 1
ATOM 1499 C C . ILE B 1 73 ? -10.258 10.945 8.844 1 85.12 73 ILE B C 1
ATOM 1501 O O . ILE B 1 73 ? -11.289 10.297 8.656 1 85.12 73 ILE B O 1
ATOM 1505 N N . SER B 1 74 ? -9.469 11.266 7.836 1 88.06 74 SER B N 1
ATOM 1506 C CA . SER B 1 74 ? -9.789 10.945 6.449 1 88.06 74 SER B CA 1
ATOM 1507 C C . SER B 1 74 ? -10.125 9.461 6.289 1 88.06 74 SER B C 1
ATOM 1509 O O . SER B 1 74 ? -9.461 8.609 6.879 1 88.06 74 SER B O 1
ATOM 1511 N N . LYS B 1 75 ? -11.078 9.227 5.453 1 93.25 75 LYS B N 1
ATOM 1512 C CA . LYS B 1 75 ? -11.445 7.848 5.141 1 93.25 75 LYS B CA 1
ATOM 1513 C C . LYS B 1 75 ? -10.727 7.355 3.887 1 93.25 75 LYS B C 1
ATOM 1515 O O . LYS B 1 75 ? -10.68 6.152 3.621 1 93.25 75 LYS B O 1
ATOM 1520 N N . ASP B 1 76 ? -10.281 8.32 3.123 1 91.75 76 ASP B N 1
ATOM 1521 C CA . ASP B 1 76 ? -9.539 8 1.909 1 91.75 76 ASP B CA 1
ATOM 1522 C C . ASP B 1 76 ? -8.039 7.957 2.18 1 91.75 76 ASP B C 1
ATOM 1524 O O . ASP B 1 76 ? -7.324 8.914 1.885 1 91.75 76 ASP B O 1
ATOM 1528 N N . VAL B 1 77 ? -7.59 6.855 2.793 1 92.62 77 VAL B N 1
ATOM 1529 C CA . VAL B 1 77 ? -6.188 6.645 3.143 1 92.62 77 VAL B CA 1
ATOM 1530 C C . VAL B 1 77 ? -5.723 5.289 2.611 1 92.62 77 VAL B C 1
ATOM 1532 O O . VAL B 1 77 ? -6.348 4.262 2.885 1 92.62 77 VAL B O 1
ATOM 1535 N N . ASP B 1 78 ? -4.66 5.324 1.787 1 94.12 78 ASP B N 1
ATOM 1536 C CA . ASP B 1 78 ? -3.986 4.094 1.382 1 94.12 78 ASP B CA 1
ATOM 1537 C C . ASP B 1 78 ? -2.547 4.066 1.886 1 94.12 78 ASP B C 1
ATOM 1539 O O . ASP B 1 78 ? -1.85 5.082 1.846 1 94.12 78 ASP B O 1
ATOM 1543 N N . ILE B 1 79 ? -2.164 2.928 2.402 1 94.25 79 ILE B N 1
ATOM 1544 C CA . ILE B 1 79 ? -0.786 2.654 2.797 1 94.25 79 ILE B CA 1
ATOM 1545 C C . ILE B 1 79 ? -0.108 1.786 1.738 1 94.25 79 ILE B C 1
ATOM 1547 O O . ILE B 1 79 ? -0.648 0.753 1.336 1 94.25 79 ILE B O 1
ATOM 1551 N N . ILE B 1 80 ? 1.016 2.199 1.241 1 95.38 80 ILE B N 1
ATOM 1552 C CA . ILE B 1 80 ? 1.814 1.422 0.299 1 95.38 80 ILE B CA 1
ATOM 1553 C C . ILE B 1 80 ? 3.127 1.005 0.958 1 95.38 80 ILE B C 1
ATOM 1555 O O . ILE B 1 80 ? 3.928 1.855 1.356 1 95.38 80 ILE B O 1
ATOM 1559 N N . LEU B 1 81 ? 3.322 -0.315 1.146 1 95.44 81 LEU B N 1
ATOM 1560 C CA . LEU B 1 81 ? 4.555 -0.895 1.671 1 95.44 81 LEU B CA 1
ATOM 1561 C C . LEU B 1 81 ? 5.367 -1.543 0.556 1 95.44 81 LEU B C 1
ATOM 1563 O O . LEU B 1 81 ? 4.871 -2.426 -0.147 1 95.44 81 LEU B O 1
ATOM 1567 N N . CYS B 1 82 ? 6.566 -1.104 0.395 1 95.19 82 CYS B N 1
ATOM 1568 C CA . CYS B 1 82 ? 7.441 -1.567 -0.676 1 95.19 82 CYS B CA 1
ATOM 1569 C C . CYS B 1 82 ? 8.492 -2.533 -0.142 1 95.19 82 CYS B C 1
ATOM 1571 O O . CYS B 1 82 ? 9.352 -2.143 0.65 1 95.19 82 CYS B O 1
ATOM 1573 N N . LYS B 1 83 ? 8.453 -3.748 -0.578 1 94.38 83 LYS B N 1
ATOM 1574 C CA . LYS B 1 83 ? 9.227 -4.852 -0.013 1 94.38 83 LYS B CA 1
ATOM 1575 C C . LYS B 1 83 ? 10.719 -4.527 -0.004 1 94.38 83 LYS B C 1
ATOM 1577 O O . LYS B 1 83 ? 11.398 -4.754 0.997 1 94.38 83 LYS B O 1
ATOM 1582 N N . ASN B 1 84 ? 11.219 -3.957 -1.104 1 94.94 84 ASN B N 1
ATOM 1583 C CA . ASN B 1 84 ? 12.664 -3.84 -1.232 1 94.94 84 ASN B CA 1
ATOM 1584 C C . ASN B 1 84 ? 13.117 -2.381 -1.2 1 94.94 84 ASN B C 1
ATOM 1586 O O . ASN B 1 84 ? 14.164 -2.041 -1.739 1 94.94 84 ASN B O 1
ATOM 1590 N N . SER B 1 85 ? 12.312 -1.542 -0.643 1 94 85 SER B N 1
ATOM 1591 C CA . SER B 1 85 ? 12.664 -0.127 -0.576 1 94 85 SER B CA 1
ATOM 1592 C C . SER B 1 85 ? 13.203 0.244 0.802 1 94 85 SER B C 1
ATOM 1594 O O . SER B 1 85 ? 12.711 -0.249 1.819 1 94 85 SER B O 1
ATOM 1596 N N . GLU B 1 86 ? 14.195 1.062 0.768 1 91.25 86 GLU B N 1
ATOM 1597 C CA . GLU B 1 86 ? 14.82 1.552 1.992 1 91.25 86 GLU B CA 1
ATOM 1598 C C . GLU B 1 86 ? 14.281 2.922 2.381 1 91.25 86 GLU B C 1
ATOM 1600 O O . GLU B 1 86 ? 13.273 3.377 1.828 1 91.25 86 GLU B O 1
ATOM 1605 N N . HIS B 1 87 ? 14.898 3.58 3.236 1 83.06 87 HIS B N 1
ATOM 1606 C CA . HIS B 1 87 ? 14.398 4.801 3.857 1 83.06 87 HIS B CA 1
ATOM 1607 C C . HIS B 1 87 ? 14.273 5.926 2.836 1 83.06 87 HIS B C 1
ATOM 1609 O O . HIS B 1 87 ? 13.258 6.629 2.809 1 83.06 87 HIS B O 1
ATOM 1615 N N . ARG B 1 88 ? 15.195 6.043 1.936 1 81.56 88 ARG B N 1
ATOM 1616 C CA . ARG B 1 88 ? 15.18 7.191 1.035 1 81.56 88 ARG B CA 1
ATOM 1617 C C . ARG B 1 88 ? 14.414 6.875 -0.244 1 81.56 88 ARG B C 1
ATOM 1619 O O . ARG B 1 88 ? 14.094 7.777 -1.02 1 81.56 88 ARG B O 1
ATOM 1626 N N . MET B 1 89 ? 14 5.789 -0.484 1 86.62 89 MET B N 1
ATOM 1627 C CA . MET B 1 89 ? 13.227 5.391 -1.659 1 86.62 89 MET B CA 1
ATOM 1628 C C . MET B 1 89 ? 13.719 6.125 -2.904 1 86.62 89 MET B C 1
ATOM 1630 O O . MET B 1 89 ? 12.922 6.73 -3.625 1 86.62 89 MET B O 1
ATOM 1634 N N . SER B 1 90 ? 14.93 5.977 -3.305 1 86.38 90 SER B N 1
ATOM 1635 C CA . SER B 1 90 ? 15.578 6.777 -4.34 1 86.38 90 SER B CA 1
ATOM 1636 C C . SER B 1 90 ? 15.758 5.977 -5.621 1 86.38 90 SER B C 1
ATOM 1638 O O . SER B 1 90 ? 16.172 6.52 -6.648 1 86.38 90 SER B O 1
ATOM 1640 N N . ASP B 1 91 ? 15.406 4.773 -5.672 1 89.75 91 ASP B N 1
ATOM 1641 C CA . ASP B 1 91 ? 15.523 3.99 -6.895 1 89.75 91 ASP B CA 1
ATOM 1642 C C . ASP B 1 91 ? 14.484 4.414 -7.926 1 89.75 91 ASP B C 1
ATOM 1644 O O . ASP B 1 91 ? 13.461 5.008 -7.574 1 89.75 91 ASP B O 1
ATOM 1648 N N . LYS B 1 92 ? 14.773 4.164 -9.18 1 89.94 92 LYS B N 1
ATOM 1649 C CA . LYS B 1 92 ? 13.914 4.582 -10.281 1 89.94 92 LYS B CA 1
ATOM 1650 C C . LYS B 1 92 ? 12.484 4.078 -10.086 1 89.94 92 LYS B C 1
ATOM 1652 O O . LYS B 1 92 ? 11.523 4.809 -10.336 1 89.94 92 LYS B O 1
ATOM 1657 N N . ASP B 1 93 ? 12.328 2.844 -9.586 1 88.25 93 ASP B N 1
ATOM 1658 C CA . ASP B 1 93 ? 11 2.277 -9.375 1 88.25 93 ASP B CA 1
ATOM 1659 C C . ASP B 1 93 ? 10.266 3.012 -8.258 1 88.25 93 ASP B C 1
ATOM 1661 O O . ASP B 1 93 ? 9.055 3.242 -8.352 1 88.25 93 ASP B O 1
ATOM 1665 N N . ASP B 1 94 ? 10.984 3.365 -7.254 1 88.31 94 ASP B N 1
ATOM 1666 C CA . ASP B 1 94 ? 10.398 4.137 -6.16 1 88.31 94 ASP B CA 1
ATOM 1667 C C . ASP B 1 94 ? 9.922 5.508 -6.648 1 88.31 94 ASP B C 1
ATOM 1669 O O . ASP B 1 94 ? 8.812 5.93 -6.336 1 88.31 94 ASP B O 1
ATOM 1673 N N . ILE B 1 95 ? 10.766 6.117 -7.391 1 88.38 95 ILE B N 1
ATOM 1674 C CA . ILE B 1 95 ? 10.453 7.449 -7.898 1 88.38 95 ILE B CA 1
ATOM 1675 C C . ILE B 1 95 ? 9.211 7.387 -8.789 1 88.38 95 ILE B C 1
ATOM 1677 O O . ILE B 1 95 ? 8.32 8.227 -8.68 1 88.38 95 ILE B O 1
ATOM 1681 N N . LYS B 1 96 ? 9.117 6.41 -9.625 1 90.12 96 LYS B N 1
ATOM 1682 C CA . LYS B 1 96 ? 7.953 6.25 -10.492 1 90.12 96 LYS B CA 1
ATOM 1683 C C . LYS B 1 96 ? 6.688 6.027 -9.672 1 90.12 96 LYS B C 1
ATOM 1685 O O . LYS B 1 96 ? 5.637 6.598 -9.969 1 90.12 96 LYS B O 1
ATOM 1690 N N . LEU B 1 97 ? 6.777 5.172 -8.719 1 90.06 97 LEU B N 1
ATOM 1691 C CA . LEU B 1 97 ? 5.641 4.938 -7.832 1 90.06 97 LEU B CA 1
ATOM 1692 C C . LEU B 1 97 ? 5.156 6.246 -7.215 1 90.06 97 LEU B C 1
ATOM 1694 O O . LEU B 1 97 ? 3.957 6.535 -7.234 1 90.06 97 LEU B O 1
ATOM 1698 N N . ILE B 1 98 ? 6.105 7.051 -6.684 1 87.88 98 ILE B N 1
ATOM 1699 C CA . ILE B 1 98 ? 5.762 8.305 -6.027 1 87.88 98 ILE B CA 1
ATOM 1700 C C . ILE B 1 98 ? 5.105 9.25 -7.031 1 87.88 98 ILE B C 1
ATOM 1702 O O . ILE B 1 98 ? 4.062 9.844 -6.742 1 87.88 98 ILE B O 1
ATOM 1706 N N . VAL B 1 99 ? 5.656 9.359 -8.164 1 85.31 99 VAL B N 1
ATOM 1707 C CA . VAL B 1 99 ? 5.121 10.234 -9.195 1 85.31 99 VAL B CA 1
ATOM 1708 C C . VAL B 1 99 ? 3.695 9.812 -9.547 1 85.31 99 VAL B C 1
ATOM 1710 O O . VAL B 1 99 ? 2.799 10.656 -9.641 1 85.31 99 VAL B O 1
ATOM 1713 N N . ASN B 1 100 ? 3.439 8.461 -9.742 1 88.12 100 ASN B N 1
ATOM 1714 C CA . ASN B 1 100 ? 2.107 7.961 -10.062 1 88.12 100 ASN B CA 1
ATOM 1715 C C . ASN B 1 100 ? 1.114 8.25 -8.938 1 88.12 100 ASN B C 1
ATOM 1717 O O . ASN B 1 100 ? -0.035 8.609 -9.195 1 88.12 100 ASN B O 1
ATOM 1721 N N . LEU B 1 101 ? 1.588 8.086 -7.715 1 86.12 101 LEU B N 1
ATOM 1722 C CA . LEU B 1 101 ? 0.714 8.336 -6.574 1 86.12 101 LEU B CA 1
ATOM 1723 C C . LEU B 1 101 ? 0.338 9.812 -6.488 1 86.12 101 LEU B C 1
ATOM 1725 O O . LEU B 1 101 ? -0.814 10.148 -6.203 1 86.12 101 LEU B O 1
ATOM 1729 N N . ILE B 1 102 ? 1.339 10.727 -6.75 1 81.94 102 ILE B N 1
ATOM 1730 C CA . ILE B 1 102 ? 1.083 12.156 -6.719 1 81.94 102 ILE B CA 1
ATOM 1731 C C . ILE B 1 102 ? 0.092 12.531 -7.82 1 81.94 102 ILE B C 1
ATOM 1733 O O . ILE B 1 102 ? -0.854 13.289 -7.582 1 81.94 102 ILE B O 1
ATOM 1737 N N . ASP B 1 103 ? 0.292 12.016 -8.953 1 82.06 103 ASP B N 1
ATOM 1738 C CA . ASP B 1 103 ? -0.621 12.281 -10.062 1 82.06 103 ASP B CA 1
ATOM 1739 C C . ASP B 1 103 ? -2.047 11.859 -9.719 1 82.06 103 ASP B C 1
ATOM 1741 O O . ASP B 1 103 ? -2.998 12.594 -9.984 1 82.06 103 ASP B O 1
ATOM 1745 N N . ASP B 1 104 ? -2.191 10.719 -9.156 1 85.69 104 ASP B N 1
ATOM 1746 C CA . ASP B 1 104 ? -3.506 10.219 -8.773 1 85.69 104 ASP B CA 1
ATOM 1747 C C . ASP B 1 104 ? -4.137 11.102 -7.703 1 85.69 104 ASP B C 1
ATOM 1749 O O . ASP B 1 104 ? -5.34 11.367 -7.742 1 85.69 104 ASP B O 1
ATOM 1753 N N . LEU B 1 105 ? -3.309 11.617 -6.695 1 82.5 105 LEU B N 1
ATOM 1754 C CA . LEU B 1 105 ? -3.814 12.492 -5.645 1 82.5 105 LEU B CA 1
ATOM 1755 C C . LEU B 1 105 ? -4.32 13.805 -6.227 1 82.5 105 LEU B C 1
ATOM 1757 O O . LEU B 1 105 ? -5.359 14.32 -5.809 1 82.5 105 LEU B O 1
ATOM 1761 N N . ILE B 1 106 ? -3.568 14.344 -7.148 1 80.81 106 ILE B N 1
ATOM 1762 C CA . ILE B 1 106 ? -3.963 15.586 -7.793 1 80.81 106 ILE B CA 1
ATOM 1763 C C . ILE B 1 106 ? -5.301 15.398 -8.508 1 80.81 106 ILE B C 1
ATOM 1765 O O . ILE B 1 106 ? -6.199 16.234 -8.391 1 80.81 106 ILE B O 1
ATOM 1769 N N . ASP B 1 107 ? -5.422 14.266 -9.258 1 83.12 107 ASP B N 1
ATOM 1770 C CA . ASP B 1 107 ? -6.676 13.969 -9.945 1 83.12 107 ASP B CA 1
ATOM 1771 C C . ASP B 1 107 ? -7.844 13.914 -8.969 1 83.12 107 ASP B C 1
ATOM 1773 O O . ASP B 1 107 ? -8.93 14.406 -9.266 1 83.12 107 ASP B O 1
ATOM 1777 N N . LYS B 1 108 ? -7.625 13.297 -7.844 1 83.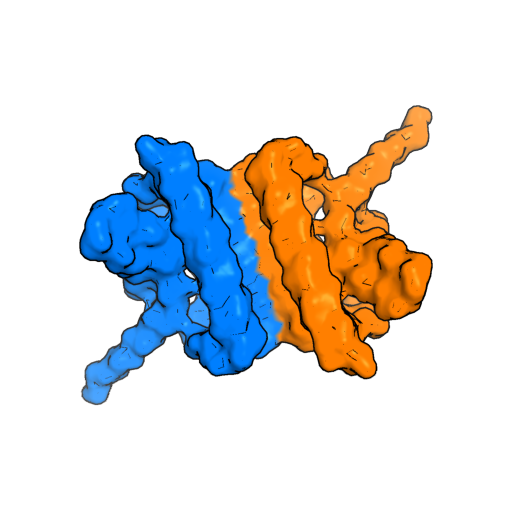12 108 LYS B N 1
ATOM 1778 C CA . LYS B 1 108 ? -8.68 13.148 -6.84 1 83.12 108 LYS B CA 1
ATOM 1779 C C . LYS B 1 108 ? -9.039 14.5 -6.227 1 83.12 108 LYS B C 1
ATOM 1781 O O . LYS B 1 108 ? -10.219 14.789 -6.004 1 83.12 108 LYS B O 1
ATOM 1786 N N . LEU B 1 109 ? -7.988 15.266 -5.918 1 78.88 109 LEU B N 1
ATOM 1787 C CA . LEU B 1 109 ? -8.227 16.531 -5.246 1 78.88 109 LEU B CA 1
ATOM 1788 C C . LEU B 1 109 ? -8.875 17.547 -6.195 1 78.88 109 LEU B C 1
ATOM 1790 O O . LEU B 1 109 ? -9.688 18.359 -5.773 1 78.88 109 LEU B O 1
ATOM 1794 N N . THR B 1 110 ? -8.562 17.469 -7.473 1 76.5 110 THR B N 1
ATOM 1795 C CA . THR B 1 110 ? -9.148 18.375 -8.461 1 76.5 110 THR B CA 1
ATOM 1796 C C . THR B 1 110 ? -10.625 18.047 -8.68 1 76.5 110 THR B C 1
ATOM 1798 O O . THR B 1 110 ? -11.43 18.953 -8.945 1 76.5 110 THR B O 1
ATOM 1801 N N . LYS B 1 111 ? -10.969 16.859 -8.57 1 78.12 111 LYS B N 1
ATOM 1802 C CA . LYS B 1 111 ? -12.367 16.469 -8.727 1 78.12 111 LYS B CA 1
ATOM 1803 C C . LYS B 1 111 ? -13.18 16.844 -7.492 1 78.12 111 LYS B C 1
ATOM 1805 O O . LYS B 1 111 ? -14.406 16.969 -7.562 1 78.12 111 LYS B O 1
ATOM 1810 N N . LEU B 1 112 ? -12.648 16.891 -6.344 1 65.25 112 LEU B N 1
ATOM 1811 C CA . LEU B 1 112 ? -13.305 17.281 -5.105 1 65.25 112 LEU B CA 1
ATOM 1812 C C . LEU B 1 112 ? -13.5 18.797 -5.059 1 65.25 112 LEU B C 1
ATOM 1814 O O . LEU B 1 112 ? -14.398 19.297 -4.367 1 65.25 112 LEU B O 1
ATOM 1818 N N . ALA B 1 113 ? -12.617 19.453 -5.758 1 54.41 113 ALA B N 1
ATOM 1819 C CA . ALA B 1 113 ? -12.766 20.906 -5.824 1 54.41 113 ALA B CA 1
ATOM 1820 C C . ALA B 1 113 ? -13.828 21.297 -6.844 1 54.41 113 ALA B C 1
ATOM 1822 O O . ALA B 1 113 ? -14.633 22.203 -6.586 1 54.41 113 ALA B O 1
#

Solvent-accessible surface area (backbone atoms only — not comparable to full-atom values): 12684 Å² total; per-residue (Å²): 133,84,73,75,75,75,62,51,64,61,36,47,32,71,42,88,52,93,84,46,49,57,52,64,58,54,48,63,58,49,54,44,20,74,76,35,61,59,58,69,34,70,40,92,46,71,57,65,36,54,39,60,39,21,64,52,20,85,86,54,69,54,63,54,58,58,54,51,58,68,28,33,63,26,61,50,34,38,38,36,39,28,54,71,27,36,58,75,44,77,48,70,67,44,46,50,50,50,53,53,50,51,53,52,49,51,57,53,51,59,70,73,100,133,84,73,76,74,76,62,50,65,61,37,48,32,72,42,89,54,92,86,47,47,58,52,65,59,55,48,64,56,48,54,42,21,73,76,37,62,63,59,69,33,70,40,90,46,72,58,66,34,53,37,60,41,21,65,51,20,87,84,52,69,55,64,55,57,57,53,51,61,69,26,33,62,26,62,51,34,37,39,37,38,28,52,70,25,37,56,76,46,77,49,72,69,42,46,49,52,51,52,54,52,51,53,51,49,51,56,53,52,61,70,72,101